Protein 3L5I (pdb70)

GO terms:
  GO:0005515 protein binding (F, IPI)
  GO:0035425 autocrine signaling (P, IDA)
  GO:0070102 interleukin-6-mediated signaling pathway (P, IDA)
  GO:0007259 cell surface receptor signaling pathway via JAK-STAT (P, IDA)
  GO:0005886 plasma membrane (C, IDA)
  GO:0030296 protein tyrosine kinase activator activity (F, IDA)
  GO:0005576 extracellular region (C, IDA)
  GO:0070104 negative regulation of interleukin-6-mediated signaling pathway (P, IDA)
  GO:0005125 cytokine activity (F, IDA)
  GO:0004924 oncostatin-M receptor activity (F, IDA)
  GO:0038154 interleukin-11-mediated signaling pathway (P, IDA)
  GO:0038165 oncostatin-M-mediated signaling pathway (P, IDA)
  GO:0005900 type I oncostatin-M receptor complex (C, IDA)
  GO:0140370 type II oncostatin-M receptor complex (C, IDA)
  GO:7770013 humanin receptor complex (C, IDA)
  GO:0015026 coreceptor activity (F, IDA)
  GO:0019221 cytokine-mediated signaling pathway (P, IDA)
  GO:0048861 leukemia inhibitory factor signaling pathway (P, IDA)
  GO:0070120 ciliary neurotrophic factor-mediated signaling pathway (P, IDA)
  GO:0005886 plasma membrane (C, IC)

Structure (mmCIF, N/CA/C/O backbone):
data_3L5I
#
_entry.id   3L5I
#
_cell.length_a   41.565
_cell.length_b   75.347
_cell.length_c   107.185
_cell.angle_alpha   90.000
_cell.angle_beta   90.000
_cell.angle_gamma   90.000
#
_symmetry.space_group_name_H-M   'P 21 21 21'
#
loop_
_entity.id
_entity.type
_entity.pdbx_description
1 polymer 'Interleukin-6 receptor subunit beta'
2 non-polymer 1,2-ETHANEDIOL
3 non-polymer 'CHLORIDE ION'
4 water water
#
loop_
_atom_site.group_PDB
_atom_site.id
_atom_site.type_symbol
_atom_site.label_atom_id
_atom_site.label_alt_id
_atom_site.label_comp_id
_atom_site.label_asym_id
_atom_site.label_entity_id
_atom_site.label_seq_id
_atom_site.pdbx_PDB_ins_code
_atom_site.Cartn_x
_atom_site.Cartn_y
_atom_site.Cartn_z
_atom_site.occupancy
_atom_site.B_iso_or_equiv
_atom_site.auth_seq_id
_atom_site.auth_comp_id
_atom_site.auth_asym_id
_atom_site.auth_atom_id
_atom_site.pdbx_PDB_model_num
ATOM 1 N N . GLU A 1 1 ? -4.353 75.589 72.793 1.00 67.63 301 GLU A N 1
ATOM 2 C CA . GLU A 1 1 ? -4.101 74.267 72.233 1.00 66.48 301 GLU A CA 1
ATOM 3 C C . GLU A 1 1 ? -2.960 73.562 72.962 1.00 64.20 301 GLU A C 1
ATOM 4 O O . GLU A 1 1 ? -2.519 74.016 74.018 1.00 63.17 301 GLU A O 1
ATOM 10 N N . ASP A 1 2 ? -2.487 72.451 72.401 1.00 55.04 302 ASP A N 1
ATOM 11 C CA . ASP A 1 2 ? -1.457 71.658 73.062 1.00 51.51 302 ASP A CA 1
ATOM 12 C C . ASP A 1 2 ? -0.297 71.279 72.139 1.00 46.28 302 ASP A C 1
ATOM 13 O O . ASP A 1 2 ? -0.418 71.314 70.916 1.00 38.94 302 ASP A O 1
ATOM 18 N N . ARG A 1 3 ? 0.829 70.918 72.741 1.00 44.14 303 ARG A N 1
ATOM 19 C CA . ARG A 1 3 ? 1.991 70.469 71.988 1.00 40.55 303 ARG A CA 1
ATOM 20 C C . ARG A 1 3 ? 1.793 69.004 71.601 1.00 33.91 303 ARG A C 1
ATOM 21 O O . ARG A 1 3 ? 0.846 68.367 72.064 1.00 36.45 303 ARG A O 1
ATOM 29 N N . PRO A 1 4 ? 2.677 68.459 70.748 1.00 31.57 304 PRO A N 1
ATOM 30 C CA . PRO A 1 4 ? 2.503 67.065 70.322 1.00 25.75 304 PRO A CA 1
ATOM 31 C C . PRO A 1 4 ? 2.458 66.118 71.526 1.00 33.62 304 PRO A C 1
ATOM 32 O O . PRO A 1 4 ? 3.161 66.337 72.516 1.00 34.09 304 PRO A O 1
ATOM 36 N N . SER A 1 5 ? 1.633 65.079 71.436 1.00 30.45 305 SER A N 1
ATOM 37 C CA . SER A 1 5 ? 1.272 64.282 72.606 1.00 33.44 305 SER A CA 1
ATOM 38 C C . SER A 1 5 ? 2.175 63.076 72.853 1.00 29.72 305 SER A C 1
ATOM 39 O O . SER A 1 5 ? 2.103 62.444 73.907 1.00 34.30 305 SER A O 1
ATOM 42 N N . LYS A 1 6 ? 3.015 62.746 71.885 1.00 27.22 306 LYS A N 1
ATOM 43 C CA . LYS A 1 6 ? 3.950 61.639 72.062 1.00 28.17 306 LYS A CA 1
ATOM 44 C C . LYS A 1 6 ? 5.171 61.842 71.192 1.00 24.60 306 LYS A C 1
ATOM 45 O O . LYS A 1 6 ? 5.151 62.647 70.262 1.00 24.22 306 LYS A O 1
ATOM 48 N N . ALA A 1 7 ? 6.236 61.113 71.501 1.00 22.64 307 ALA A N 1
ATOM 49 C CA . ALA A 1 7 ? 7.439 61.168 70.699 1.00 26.53 307 ALA A CA 1
ATOM 50 C C . ALA A 1 7 ? 7.185 60.408 69.401 1.00 23.71 307 ALA A C 1
ATOM 51 O O . ALA A 1 7 ? 6.417 59.442 69.382 1.00 21.82 307 ALA A O 1
ATOM 53 N N . PRO A 1 8 ? 7.824 60.841 68.308 1.00 25.71 308 PRO A N 1
ATOM 54 C CA . PRO A 1 8 ? 7.676 60.103 67.052 1.00 20.63 308 PRO A CA 1
ATOM 55 C C . PRO A 1 8 ? 8.306 58.716 67.163 1.00 19.14 308 PRO A C 1
ATOM 56 O O . PRO A 1 8 ? 9.178 58.504 68.008 1.00 15.49 308 PRO A O 1
ATOM 60 N N . SER A 1 9 ? 7.882 57.785 66.319 1.00 17.72 309 SER A N 1
ATOM 61 C CA . SER A 1 9 ? 8.615 56.534 66.171 1.00 17.75 309 SER A CA 1
ATOM 62 C C . SER A 1 9 ? 9.987 56.864 65.603 1.00 19.14 309 SER A C 1
ATOM 63 O O . SER A 1 9 ? 10.108 57.740 64.750 1.00 15.61 309 SER A O 1
ATOM 66 N N . PHE A 1 10 ? 11.013 56.146 66.047 1.00 13.98 310 PHE A N 1
ATOM 67 C CA . PHE A 1 10 ? 12.388 56.582 65.832 1.00 15.67 310 PHE A CA 1
ATOM 68 C C . PHE A 1 10 ? 13.289 55.364 65.685 1.00 13.37 310 PHE A C 1
ATOM 69 O O . PHE A 1 10 ? 13.289 54.475 66.537 1.00 16.94 310 PHE A O 1
ATOM 77 N N . TRP A 1 11 ? 14.039 55.306 64.591 1.00 17.39 311 TRP A N 1
ATOM 78 C CA . TRP A 1 11 ? 14.972 54.201 64.374 1.00 17.36 311 TRP A CA 1
ATOM 79 C C . TRP A 1 11 ? 16.143 54.652 63.500 1.00 19.62 311 TRP A C 1
ATOM 80 O O . TRP A 1 11 ? 16.261 55.832 63.164 1.00 17.35 311 TRP A O 1
ATOM 91 N N . TYR A 1 12 ? 17.031 53.730 63.157 1.00 17.57 312 TYR A N 1
ATOM 92 C CA . TYR A 1 12 ? 18.199 54.099 62.370 1.00 18.38 312 TYR A CA 1
ATOM 93 C C . TYR A 1 12 ? 18.742 52.905 61.594 1.00 23.99 312 TYR A C 1
ATOM 94 O O . TYR A 1 12 ? 18.372 51.762 61.852 1.00 20.54 312 TYR A O 1
ATOM 103 N N . LYS A 1 13 ? 19.610 53.190 60.630 1.00 18.34 313 LYS A N 1
ATOM 104 C CA . LYS A 1 13 ? 20.337 52.160 59.907 1.00 16.00 313 LYS A CA 1
ATOM 105 C C . LYS A 1 13 ? 21.780 52.631 59.907 1.00 25.78 313 LYS A C 1
ATOM 106 O O . LYS A 1 13 ? 22.040 53.825 59.855 1.00 22.33 313 LYS A O 1
ATOM 108 N N . ILE A 1 14 ? 22.728 51.712 59.978 1.00 21.32 314 ILE A N 1
ATOM 109 C CA . ILE A 1 14 ? 24.109 52.133 60.116 1.00 25.33 314 ILE A CA 1
ATOM 110 C C . ILE A 1 14 ? 24.998 51.404 59.122 1.00 31.21 314 ILE A C 1
ATOM 111 O O . ILE A 1 14 ? 24.814 50.213 58.877 1.00 28.46 314 ILE A O 1
ATOM 116 N N . ASP A 1 15 ? 25.940 52.135 58.532 1.00 32.02 315 ASP A N 1
ATOM 117 C CA . ASP A 1 15 ? 26.844 51.581 57.526 1.00 41.40 315 ASP A CA 1
ATOM 118 C C . ASP A 1 15 ? 28.242 52.177 57.648 1.00 42.13 315 ASP A C 1
ATOM 119 O O . ASP A 1 15 ? 28.415 53.232 58.242 1.00 34.81 315 ASP A O 1
ATOM 124 N N . PRO A 1 16 ? 29.252 51.494 57.085 1.00 52.11 316 PRO A N 1
ATOM 125 C CA . PRO A 1 16 ? 30.616 52.035 57.100 1.00 47.90 316 PRO A CA 1
ATOM 126 C C . PRO A 1 16 ? 30.708 53.330 56.296 1.00 39.70 316 PRO A C 1
ATOM 127 O O . PRO A 1 16 ? 30.084 53.440 55.243 1.00 40.85 316 PRO A O 1
ATOM 131 N N . SER A 1 17 ? 31.464 54.300 56.800 1.00 35.27 317 SER A N 1
ATOM 132 C CA . SER A 1 17 ? 31.663 55.571 56.109 1.00 31.49 317 SER A CA 1
ATOM 133 C C . SER A 1 17 ? 32.793 55.452 55.089 1.00 28.34 317 SER A C 1
ATOM 134 O O . SER A 1 17 ? 33.603 54.527 55.165 1.00 29.55 317 SER A O 1
ATOM 137 N N . HIS A 1 18 ? 32.862 56.383 54.138 1.00 28.50 318 HIS A N 1
ATOM 138 C CA . 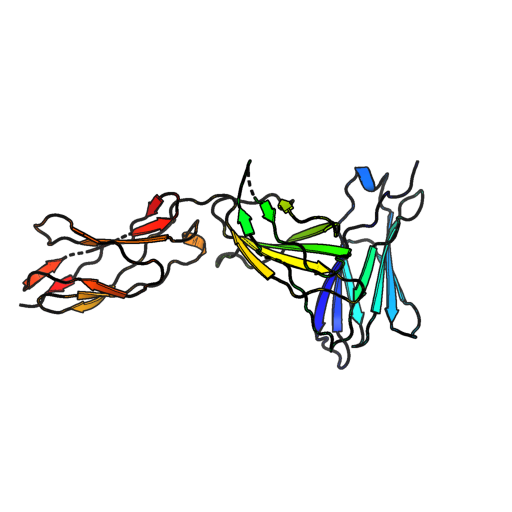HIS A 1 18 ? 34.033 56.448 53.260 1.00 34.00 318 HIS A CA 1
ATOM 139 C C . HIS A 1 18 ? 35.195 57.089 54.002 1.00 38.58 318 HIS A C 1
ATOM 140 O O . HIS A 1 18 ? 36.325 57.102 53.518 1.00 35.50 318 HIS A O 1
ATOM 147 N N . THR A 1 19 ? 34.905 57.616 55.188 1.00 34.69 319 THR A N 1
ATOM 148 C CA . THR A 1 19 ? 35.926 58.253 56.016 1.00 36.93 319 THR A CA 1
ATOM 149 C C . THR A 1 19 ? 36.338 57.320 57.152 1.00 28.11 319 THR A C 1
ATOM 150 O O . THR A 1 19 ? 35.508 56.899 57.954 1.00 29.41 319 THR A O 1
ATOM 154 N N . GLN A 1 20 ? 37.622 56.987 57.197 1.00 32.98 320 GLN A N 1
ATOM 155 C CA . GLN A 1 20 ? 38.149 56.054 58.187 1.00 36.68 320 GLN A CA 1
ATOM 156 C C . GLN A 1 20 ? 37.795 56.481 59.610 1.00 34.55 320 GLN A C 1
ATOM 157 O O . GLN A 1 20 ? 38.008 57.635 59.992 1.00 36.54 320 GLN A O 1
ATOM 163 N N . GLY A 1 21 ? 37.253 55.548 60.390 1.00 33.70 321 GLY A N 1
ATOM 164 C CA . GLY A 1 21 ? 36.913 55.809 61.778 1.00 36.57 321 GLY A CA 1
ATOM 165 C C . GLY A 1 21 ? 35.467 56.225 61.996 1.00 39.53 321 GLY A C 1
ATOM 166 O O . GLY A 1 21 ? 35.019 56.389 63.134 1.00 33.43 321 GLY A O 1
ATOM 167 N N . TYR A 1 22 ? 34.727 56.388 60.904 1.00 29.68 322 TYR A N 1
ATOM 168 C CA . TYR A 1 22 ? 33.349 56.844 60.998 1.00 30.65 322 TYR A CA 1
ATOM 169 C C . TYR A 1 22 ? 32.347 55.832 60.481 1.00 26.90 322 TYR A C 1
ATOM 170 O O . TYR A 1 22 ? 32.690 54.912 59.728 1.00 29.59 322 TYR A O 1
ATOM 179 N N . ARG A 1 23 ? 31.107 56.020 60.916 1.00 21.22 323 ARG A N 1
ATOM 180 C CA . ARG A 1 23 ? 29.980 55.220 60.488 1.00 28.15 323 ARG A CA 1
ATOM 181 C C . ARG A 1 23 ? 28.937 56.181 59.950 1.00 19.83 323 ARG A C 1
ATOM 182 O O . ARG A 1 23 ? 28.669 57.212 60.561 1.00 23.12 323 ARG A O 1
ATOM 190 N N . THR A 1 24 ? 28.350 55.850 58.807 1.00 25.14 324 THR A N 1
ATOM 191 C CA . THR A 1 24 ? 27.267 56.661 58.269 1.00 25.17 324 THR A CA 1
ATOM 192 C C . THR A 1 24 ? 25.954 56.165 58.851 1.00 25.31 324 THR A C 1
ATOM 193 O O . THR A 1 24 ? 25.555 55.023 58.628 1.00 24.98 324 THR A O 1
ATOM 197 N N . VAL A 1 25 ? 25.299 57.023 59.621 1.00 21.65 325 VAL A N 1
ATOM 198 C CA . VAL A 1 25 ? 24.054 56.660 60.281 1.00 21.88 325 VAL A CA 1
ATOM 199 C C . VAL A 1 25 ? 22.883 57.424 59.689 1.00 20.47 325 VAL A C 1
ATOM 200 O O . VAL A 1 25 ? 22.891 58.659 59.644 1.00 20.87 325 VAL A O 1
ATOM 204 N N . GLN A 1 26 ? 21.902 56.671 59.204 1.00 20.85 326 GLN A N 1
ATOM 205 C CA . GLN A 1 26 ? 20.668 57.222 58.676 1.00 16.68 326 GLN A CA 1
ATOM 206 C C . GLN A 1 26 ? 19.641 57.159 59.785 1.00 21.07 326 GLN A C 1
ATOM 207 O O . GLN A 1 26 ? 19.122 56.085 60.086 1.00 20.59 326 GLN A O 1
ATOM 213 N N . LEU A 1 27 ? 19.355 58.298 60.397 1.00 14.87 327 LEU A N 1
ATOM 214 C CA . LEU A 1 27 ? 18.304 58.379 61.397 1.00 12.97 327 LEU A CA 1
ATOM 215 C C . LEU A 1 27 ? 16.973 58.567 60.684 1.00 20.49 327 LEU A C 1
ATOM 216 O O . LEU A 1 27 ? 16.868 59.389 59.773 1.00 17.21 327 LEU A O 1
ATOM 221 N N . VAL A 1 28 ? 15.952 57.823 61.104 1.00 16.00 328 VAL A N 1
ATOM 222 C CA . VAL A 1 28 ? 14.643 57.921 60.481 1.00 12.09 328 VAL A CA 1
ATOM 223 C C . VAL A 1 28 ? 13.532 57.973 61.515 1.00 14.29 328 VAL A C 1
ATOM 224 O O . VAL A 1 28 ? 13.642 57.398 62.596 1.00 15.69 328 VAL A O 1
ATOM 228 N N . TRP A 1 29 ? 12.455 58.668 61.169 1.00 17.02 329 TRP A N 1
ATOM 229 C CA . TRP A 1 29 ? 11.291 58.716 62.034 1.00 16.11 329 TRP A CA 1
ATOM 230 C C . TRP A 1 29 ? 10.023 58.854 61.212 1.00 18.49 329 TRP A C 1
ATOM 231 O O . TRP A 1 29 ? 10.075 59.073 60.004 1.00 20.63 329 TRP A O 1
ATOM 242 N N . LYS A 1 30 ? 8.882 58.688 61.861 1.00 18.12 330 LYS A N 1
ATOM 243 C CA . LYS A 1 30 ? 7.619 58.777 61.156 1.00 23.57 330 LYS A CA 1
ATOM 244 C C . LYS A 1 30 ? 6.885 60.026 61.577 1.00 27.73 330 LYS A C 1
ATOM 245 O O . LYS A 1 30 ? 6.898 60.396 62.748 1.00 30.87 330 LYS A O 1
ATOM 251 N N . THR A 1 31 ? 6.267 60.692 60.607 1.00 27.30 331 THR A N 1
ATOM 252 C CA . THR A 1 31 ? 5.397 61.820 60.902 1.00 26.97 331 THR A CA 1
ATOM 253 C C . THR A 1 31 ? 4.307 61.350 61.859 1.00 30.60 331 THR A C 1
ATOM 254 O O . THR A 1 31 ? 3.615 60.364 61.585 1.00 29.10 331 THR A O 1
ATOM 258 N N . LEU A 1 32 ? 4.157 62.039 62.985 1.00 23.52 332 LEU A N 1
ATOM 259 C CA . LEU A 1 32 ? 3.101 61.697 63.926 1.00 30.78 332 LEU A CA 1
ATOM 260 C C . LEU A 1 32 ? 1.753 61.708 63.217 1.00 32.92 332 LEU A C 1
ATOM 261 O O . LEU A 1 32 ? 1.539 62.493 62.290 1.00 36.51 332 LEU A O 1
ATOM 266 N N . PRO A 1 33 ? 0.836 60.832 63.646 1.00 38.78 333 PRO A N 1
ATOM 267 C CA . PRO A 1 33 ? -0.527 60.926 63.123 1.00 41.98 333 PRO A CA 1
ATOM 268 C C . PRO A 1 33 ? -1.108 62.272 63.531 1.00 37.73 333 PRO A C 1
ATOM 269 O O . PRO A 1 33 ? -0.722 62.806 64.573 1.00 33.15 333 PRO A O 1
ATOM 273 N N . PRO A 1 34 ? -2.019 62.822 62.717 1.00 45.42 334 PRO A N 1
ATOM 274 C CA . PRO A 1 34 ? -2.578 64.151 62.975 1.00 46.20 334 PRO A CA 1
ATOM 275 C C . PRO A 1 34 ? -3.118 64.307 64.397 1.00 42.61 334 PRO A C 1
ATOM 276 O O . PRO A 1 34 ? -2.946 65.367 64.997 1.00 38.70 334 PRO A O 1
ATOM 280 N N . PHE A 1 35 ? -3.748 63.266 64.932 1.00 37.26 335 PHE A N 1
ATOM 281 C CA . PHE A 1 35 ? -4.345 63.357 66.261 1.00 38.33 335 PHE A CA 1
ATOM 282 C C . PHE A 1 35 ? -3.311 63.469 67.382 1.00 39.12 335 PHE A C 1
ATOM 283 O O . PHE A 1 35 ? -3.633 63.898 68.491 1.00 49.66 335 PHE A O 1
ATOM 291 N N . GLU A 1 36 ? -2.074 63.078 67.095 1.00 35.40 336 GLU A N 1
ATOM 292 C CA . GLU A 1 36 ? -0.993 63.209 68.066 1.00 30.28 336 GLU A CA 1
ATOM 293 C C . GLU A 1 36 ? -0.184 64.497 67.860 1.00 35.24 336 GLU A C 1
ATOM 294 O O . GLU A 1 36 ? 0.388 65.033 68.807 1.00 34.91 336 GLU A O 1
ATOM 300 N N . ALA A 1 37 ? -0.159 64.999 66.628 1.00 38.31 337 ALA A N 1
ATOM 301 C CA . ALA A 1 37 ? 0.581 66.223 66.306 1.00 40.12 337 ALA A CA 1
ATOM 302 C C . ALA A 1 37 ? -0.010 67.468 66.972 1.00 41.38 337 ALA A C 1
ATOM 303 O O . ALA A 1 37 ? 0.725 68.373 67.376 1.00 36.26 337 ALA A O 1
ATOM 305 N N . ASN A 1 38 ? -1.337 67.512 67.070 1.00 40.19 338 ASN A N 1
ATOM 306 C CA . ASN A 1 38 ? -2.037 68.623 67.717 1.00 42.67 338 ASN A CA 1
ATOM 307 C C . ASN A 1 38 ? -1.802 69.974 67.048 1.00 43.10 338 ASN A C 1
ATOM 308 O O . ASN A 1 38 ? -1.759 71.008 67.713 1.00 44.09 338 ASN A O 1
ATOM 313 N N . GLY A 1 39 ? -1.660 69.958 65.728 1.00 45.73 339 GLY A N 1
ATOM 314 C CA . GLY A 1 39 ? -1.428 71.175 64.973 1.00 47.50 339 GLY A CA 1
ATOM 315 C C . GLY A 1 39 ? -0.336 70.964 63.946 1.00 45.15 339 GLY A C 1
ATOM 316 O O . GLY A 1 39 ? 0.199 69.866 63.822 1.00 43.60 339 GLY A O 1
ATOM 317 N N . LYS A 1 40 ? -0.003 72.015 63.205 1.00 41.13 340 LYS A N 1
ATOM 318 C CA . LYS A 1 40 ? 1.038 71.919 62.192 1.00 41.14 340 LYS A CA 1
ATOM 319 C C . LYS A 1 40 ? 2.394 71.645 62.832 1.00 37.53 340 LYS A C 1
ATOM 320 O O . LYS A 1 40 ? 2.832 72.370 63.728 1.00 34.46 340 LYS A O 1
ATOM 322 N N . ILE A 1 41 ? 3.046 70.583 62.375 1.00 32.39 341 ILE A N 1
ATOM 323 C CA . ILE A 1 41 ? 4.411 70.300 62.782 1.00 34.42 341 ILE A CA 1
ATOM 324 C C . ILE A 1 41 ? 5.338 71.306 62.114 1.00 35.41 341 ILE A C 1
ATOM 325 O O . ILE A 1 41 ? 5.372 71.411 60.891 1.00 41.63 341 ILE A O 1
ATOM 330 N N . LEU A 1 42 ? 6.076 72.056 62.922 1.00 25.88 342 LEU A N 1
ATOM 331 C CA . LEU A 1 42 ? 6.993 73.067 62.408 1.00 26.61 342 LEU A CA 1
ATOM 332 C C . LEU A 1 42 ? 8.341 72.461 62.022 1.00 35.90 342 LEU A C 1
ATOM 333 O O . LEU A 1 42 ? 8.865 72.720 60.937 1.00 25.16 342 LEU A O 1
ATOM 338 N N . ASP A 1 43 ? 8.905 71.659 62.920 1.00 23.56 343 ASP A N 1
ATOM 339 C CA . ASP A 1 43 ? 10.162 70.987 62.646 1.00 19.11 343 ASP A CA 1
ATOM 340 C C . ASP A 1 43 ? 10.488 69.971 63.728 1.00 21.23 343 ASP A C 1
ATOM 341 O O . ASP A 1 43 ? 9.735 69.805 64.687 1.00 17.79 343 ASP A O 1
ATOM 346 N N . TYR A 1 44 ? 11.619 69.300 63.553 1.00 12.13 344 TYR A N 1
ATOM 347 C CA . TYR A 1 44 ? 12.109 68.313 64.510 1.00 14.46 344 TYR A CA 1
ATOM 348 C C . TYR A 1 44 ? 13.474 68.720 65.024 1.00 17.77 344 TYR A C 1
ATOM 349 O O . TYR A 1 44 ? 14.197 69.463 64.360 1.00 17.90 344 TYR A O 1
ATOM 358 N N . GLU A 1 45 ? 13.848 68.199 66.187 1.00 12.02 345 GLU A N 1
ATOM 359 C CA . GLU A 1 45 ? 15.215 68.373 66.663 1.00 16.76 345 GLU A CA 1
ATOM 360 C C . GLU A 1 45 ? 15.840 67.059 67.090 1.00 21.29 345 GLU A C 1
ATOM 361 O O . GLU A 1 45 ? 15.261 66.306 67.877 1.00 15.88 345 GLU A O 1
ATOM 367 N N . VAL A 1 46 ? 17.025 66.788 66.554 1.00 15.52 346 VAL A N 1
ATOM 368 C CA . VAL A 1 46 ? 17.799 65.617 66.942 1.00 14.00 346 VAL A CA 1
ATOM 369 C C . VAL A 1 46 ? 18.969 66.068 67.797 1.00 15.56 346 VAL A C 1
ATOM 370 O O . VAL A 1 46 ? 19.621 67.067 67.482 1.00 16.02 346 VAL A O 1
ATOM 374 N N . THR A 1 47 ? 19.242 65.356 68.890 1.00 15.07 347 THR A N 1
ATOM 375 C CA . THR A 1 47 ? 20.511 65.562 69.567 1.00 14.50 347 THR A CA 1
ATOM 376 C C . THR A 1 47 ? 21.298 64.268 69.582 1.00 18.40 347 THR A C 1
ATOM 377 O O . THR A 1 47 ? 20.732 63.173 69.565 1.00 18.38 347 THR A O 1
ATOM 381 N N . LEU A 1 48 ? 22.612 64.410 69.594 1.00 17.69 348 LEU A N 1
ATOM 382 C CA . LEU A 1 48 ? 23.511 63.275 69.583 1.00 17.48 348 LEU A CA 1
ATOM 383 C C . LEU A 1 48 ? 24.622 63.577 70.564 1.00 22.00 348 LEU A C 1
ATOM 384 O O . LEU A 1 48 ? 25.276 64.608 70.462 1.00 23.97 348 LEU A O 1
ATOM 389 N N . THR A 1 49 ? 24.823 62.686 71.527 1.00 24.07 349 THR A N 1
ATOM 390 C CA . THR A 1 49 ? 25.876 62.881 72.513 1.00 25.95 349 THR A CA 1
ATOM 391 C C . THR A 1 49 ? 26.742 61.635 72.599 1.00 25.77 349 THR A C 1
ATOM 392 O O . THR A 1 49 ? 26.251 60.543 72.880 1.00 21.37 349 THR A O 1
ATOM 396 N N . ARG A 1 50 ? 28.025 61.800 72.315 1.00 30.19 350 ARG A N 1
ATOM 397 C CA . ARG A 1 50 ? 28.972 60.705 72.445 1.00 33.46 350 ARG A CA 1
ATOM 398 C C . ARG A 1 50 ? 29.392 60.631 73.896 1.00 38.74 350 ARG A C 1
ATOM 399 O O . ARG A 1 50 ? 29.520 61.661 74.560 1.00 34.30 350 ARG A O 1
ATOM 407 N N . TRP A 1 51 ? 29.599 59.414 74.388 1.00 52.01 351 TRP A N 1
ATOM 408 C CA . TRP A 1 51 ? 30.004 59.208 75.772 1.00 61.50 351 TRP A CA 1
ATOM 409 C C . TRP A 1 51 ? 31.130 60.164 76.147 1.00 62.03 351 TRP A C 1
ATOM 410 O O . TRP A 1 51 ? 32.208 60.130 75.552 1.00 61.31 351 TRP A O 1
ATOM 412 N N . LYS A 1 52 ? 30.861 61.031 77.121 1.00 68.86 352 LYS A N 1
ATOM 413 C CA . LYS A 1 52 ? 31.854 61.979 77.627 1.00 72.67 352 LYS A CA 1
ATOM 414 C C . LYS A 1 52 ? 32.305 63.003 76.583 1.00 72.51 352 LYS A C 1
ATOM 415 O O . LYS A 1 52 ? 33.433 63.495 76.635 1.00 71.41 352 LYS A O 1
ATOM 417 N N . SER A 1 53 ? 31.421 63.327 75.644 1.00 69.57 353 SER A N 1
ATOM 418 C CA . SER A 1 53 ? 31.724 64.319 74.616 1.00 63.90 353 SER A CA 1
ATOM 419 C C . SER A 1 53 ? 30.642 65.396 74.534 1.00 54.73 353 SER A C 1
ATOM 420 O O . SER A 1 53 ? 29.643 65.344 75.252 1.00 51.21 353 SER A O 1
ATOM 422 N N . HIS A 1 54 ? 30.855 66.372 73.656 1.00 51.79 354 HIS A N 1
ATOM 423 C CA . HIS A 1 54 ? 29.949 67.508 73.523 1.00 51.45 354 HIS A CA 1
ATOM 424 C C . HIS A 1 54 ? 28.715 67.154 72.703 1.00 41.85 354 HIS A C 1
ATOM 425 O O . HIS A 1 54 ? 28.817 66.508 71.662 1.00 44.14 354 HIS A O 1
ATOM 427 N N . LEU A 1 55 ? 27.551 67.590 73.169 1.00 31.96 355 LEU A N 1
ATOM 428 C CA . LEU A 1 55 ? 26.302 67.316 72.465 1.00 28.43 355 LEU A CA 1
ATOM 429 C C . LEU A 1 55 ? 26.266 68.031 71.121 1.00 25.63 355 LEU A C 1
ATOM 430 O O . LEU A 1 55 ? 26.702 69.177 71.018 1.00 25.74 355 LEU A O 1
ATOM 435 N N . GLN A 1 56 ? 25.747 67.346 70.103 1.00 20.10 356 GLN A N 1
ATOM 436 C CA . GLN A 1 56 ? 25.454 67.950 68.802 1.00 25.25 356 GLN A CA 1
ATOM 437 C C . GLN A 1 56 ? 23.947 68.065 68.642 1.00 23.21 356 GLN A C 1
ATOM 438 O O . GLN A 1 56 ? 23.216 67.144 68.999 1.00 19.93 356 GLN A O 1
ATOM 444 N N . ASN A 1 57 ? 23.473 69.179 68.092 1.00 18.03 357 ASN A N 1
ATOM 445 C CA . ASN A 1 57 ? 22.047 69.320 67.837 1.00 18.50 357 ASN A CA 1
ATOM 446 C C . ASN A 1 57 ? 21.771 69.672 66.381 1.00 21.15 357 ASN A C 1
ATOM 447 O O . ASN A 1 57 ? 22.543 70.400 65.758 1.00 21.23 357 ASN A O 1
ATOM 452 N N . TYR A 1 58 ? 20.670 69.150 65.851 1.00 14.87 358 TYR A N 1
ATOM 453 C CA . TYR A 1 58 ? 20.254 69.421 64.481 1.00 14.69 358 TYR A CA 1
ATOM 454 C C . TYR A 1 58 ? 18.766 69.690 64.399 1.00 22.56 358 TYR A C 1
ATOM 455 O O . TYR A 1 58 ? 17.950 68.869 64.828 1.00 19.90 358 TYR A O 1
ATOM 464 N N . THR A 1 59 ? 18.409 70.833 63.827 1.00 18.02 359 THR A N 1
ATOM 465 C CA . THR A 1 59 ? 17.019 71.114 63.501 1.00 16.78 359 THR A CA 1
ATOM 466 C C . THR A 1 59 ? 16.734 70.541 62.115 1.00 21.08 359 THR A C 1
ATOM 467 O O . THR A 1 59 ? 17.499 70.765 61.176 1.00 19.09 359 THR A O 1
ATOM 471 N N . VAL A 1 60 ? 15.639 69.798 61.989 1.00 14.91 360 VAL A N 1
ATOM 472 C CA . VAL A 1 60 ? 15.362 69.071 60.752 1.00 16.98 360 VAL A CA 1
ATOM 473 C C . VAL A 1 60 ? 13.932 69.281 60.288 1.00 18.20 360 VAL A C 1
ATOM 474 O O . VAL A 1 60 ? 12.993 69.190 61.081 1.00 20.50 360 VAL A O 1
ATOM 478 N N . ASN A 1 61 ? 13.780 69.548 58.996 1.00 14.69 361 ASN A N 1
ATOM 479 C CA . ASN A 1 61 ? 12.474 69.722 58.381 1.00 15.48 361 ASN A CA 1
ATOM 480 C C . ASN A 1 61 ? 12.268 68.608 57.363 1.00 20.03 361 ASN A C 1
ATOM 481 O O . ASN A 1 61 ? 12.268 68.840 56.158 1.00 22.80 361 ASN A O 1
ATOM 486 N N . ALA A 1 62 ? 12.113 67.392 57.877 1.00 20.70 362 ALA A N 1
ATOM 487 C CA . ALA A 1 62 ? 12.054 66.174 57.076 1.00 17.67 362 ALA A CA 1
ATOM 488 C C . ALA A 1 62 ? 11.917 65.023 58.069 1.00 17.07 362 ALA A C 1
ATOM 489 O O . ALA A 1 62 ? 11.881 65.249 59.274 1.00 17.65 362 ALA A O 1
ATOM 491 N N . THR A 1 63 ? 11.846 63.791 57.584 1.00 18.82 363 THR A N 1
ATOM 492 C CA . THR A 1 63 ? 11.681 62.665 58.501 1.00 17.71 363 THR A CA 1
ATOM 493 C C . THR A 1 63 ? 12.888 61.734 58.485 1.00 24.71 363 THR A C 1
ATOM 494 O O . THR A 1 63 ? 12.780 60.560 58.822 1.00 20.96 363 THR A O 1
ATOM 498 N N . LYS A 1 64 ? 14.037 62.275 58.099 1.00 19.76 364 LYS A N 1
ATOM 499 C CA . LYS A 1 64 ? 15.280 61.513 58.051 1.00 14.58 364 LYS A CA 1
ATOM 500 C C . LYS A 1 64 ? 16.447 62.474 58.180 1.00 19.54 364 LYS A C 1
ATOM 501 O O . LYS A 1 64 ? 16.352 63.624 57.752 1.00 20.45 364 LYS A O 1
ATOM 507 N N . LEU A 1 65 ? 17.534 62.012 58.791 1.00 19.19 365 LEU A N 1
ATOM 508 C CA . LEU A 1 65 ? 18.763 62.799 58.899 1.00 16.20 365 LEU A CA 1
ATOM 509 C C . LEU A 1 65 ? 19.953 61.856 58.827 1.00 19.24 365 LEU A C 1
ATOM 510 O O . LEU A 1 65 ? 20.000 60.857 59.542 1.00 20.42 365 LEU A O 1
ATOM 515 N N . THR A 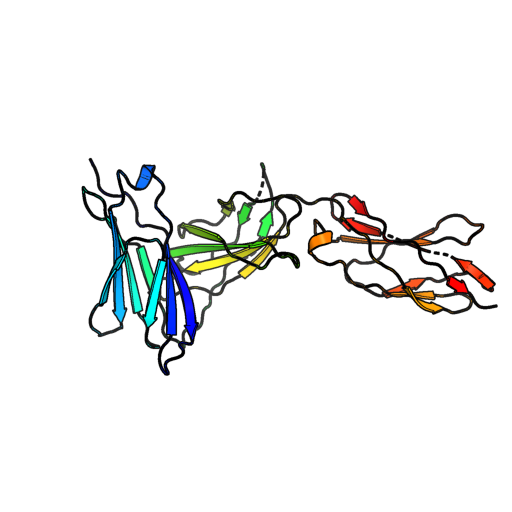1 66 ? 20.908 62.169 57.960 1.00 15.56 366 THR A N 1
ATOM 516 C CA . THR A 1 66 ? 22.123 61.378 57.860 1.00 18.47 366 THR A CA 1
ATOM 517 C C . THR A 1 66 ? 23.264 62.043 58.614 1.00 24.29 366 THR A C 1
ATOM 518 O O . THR A 1 66 ? 23.576 63.208 58.380 1.00 22.26 366 THR A O 1
ATOM 522 N N . VAL A 1 67 ? 23.875 61.306 59.537 1.00 18.66 367 VAL A N 1
ATOM 523 C CA . VAL A 1 67 ? 24.980 61.836 60.329 1.00 18.71 367 VAL A CA 1
ATOM 524 C C . VAL A 1 67 ? 26.179 60.887 60.319 1.00 27.96 367 VAL A C 1
ATOM 525 O O . VAL A 1 67 ? 26.027 59.683 60.125 1.00 26.59 367 VAL A O 1
ATOM 529 N N . ASN A 1 68 ? 27.368 61.443 60.525 1.00 21.66 368 ASN A N 1
ATOM 530 C CA . ASN A 1 68 ? 28.579 60.644 60.629 1.00 31.90 368 ASN A CA 1
ATOM 531 C C . ASN A 1 68 ? 28.979 60.505 62.093 1.00 25.76 368 ASN A C 1
ATOM 532 O O . ASN A 1 68 ? 29.307 61.492 62.747 1.00 28.29 368 ASN A O 1
ATOM 537 N N . LEU A 1 69 ? 28.946 59.281 62.606 1.00 28.16 369 LEU A N 1
ATOM 538 C CA . LEU A 1 69 ? 29.293 59.030 63.999 1.00 26.86 369 LEU A CA 1
ATOM 539 C C . LEU A 1 69 ? 30.624 58.294 64.078 1.00 27.08 369 LEU A C 1
ATOM 540 O O . LEU A 1 69 ? 31.004 57.582 63.146 1.00 25.40 369 LEU A O 1
ATOM 545 N N . THR A 1 70 ? 31.336 58.468 65.186 1.00 24.21 370 THR A N 1
ATOM 546 C CA . THR A 1 70 ? 32.527 57.677 65.421 1.00 23.62 370 THR A CA 1
ATOM 547 C C . THR A 1 70 ? 32.092 56.262 65.771 1.00 27.02 370 THR A C 1
ATOM 548 O O . THR A 1 70 ? 30.917 55.916 65.668 1.00 25.29 370 THR A O 1
ATOM 552 N N . ASN A 1 71 ? 33.046 55.453 66.205 1.00 28.75 371 ASN A N 1
ATOM 553 C CA . ASN A 1 71 ? 32.767 54.078 66.592 1.00 28.18 371 ASN A CA 1
ATOM 554 C C . ASN A 1 71 ? 32.348 53.942 68.059 1.00 28.50 371 ASN A C 1
ATOM 555 O O . ASN A 1 71 ? 32.177 52.831 68.565 1.00 33.26 371 ASN A O 1
ATOM 560 N N . ASP A 1 72 ? 32.179 55.077 68.733 1.00 31.17 372 ASP A N 1
ATOM 561 C CA . ASP A 1 72 ? 31.751 55.089 70.130 1.00 27.20 372 ASP A CA 1
ATOM 562 C C . ASP A 1 72 ? 30.238 54.986 70.279 1.00 26.38 372 ASP A C 1
ATOM 563 O O . ASP A 1 72 ? 29.491 55.077 69.307 1.00 25.11 372 ASP A O 1
ATOM 568 N N . ARG A 1 73 ? 29.798 54.805 71.519 1.00 21.71 373 ARG A N 1
ATOM 569 C CA . ARG A 1 73 ? 28.384 54.739 71.853 1.00 28.00 373 ARG A CA 1
ATOM 570 C C . ARG A 1 73 ? 27.787 56.150 71.908 1.00 22.75 373 ARG A C 1
ATOM 571 O O . ARG A 1 73 ? 28.413 57.063 72.442 1.00 23.59 373 ARG A O 1
ATOM 579 N N . TYR A 1 74 ? 26.582 56.322 71.364 1.00 17.98 374 TYR A N 1
ATOM 580 C CA . TYR A 1 74 ? 25.893 57.613 71.402 1.00 21.69 374 TYR A CA 1
ATOM 581 C C . TYR A 1 74 ? 24.519 57.530 72.037 1.00 22.92 374 TYR A C 1
ATOM 582 O O . TYR A 1 74 ? 23.833 56.516 71.942 1.00 22.69 374 TYR A O 1
ATOM 591 N N . LEU A 1 75 ? 24.108 58.629 72.658 1.00 22.25 375 LEU A N 1
ATOM 592 C CA . LEU A 1 75 ? 22.722 58.815 73.037 1.00 17.90 375 LEU A CA 1
ATOM 593 C C . LEU A 1 75 ? 22.073 59.694 71.968 1.00 19.88 375 LEU A C 1
ATOM 594 O O . LEU A 1 75 ? 22.568 60.776 71.681 1.00 20.63 375 LEU A O 1
ATOM 599 N N . ALA A 1 76 ? 20.978 59.223 71.379 1.00 16.68 376 ALA A N 1
ATOM 600 C CA . ALA A 1 76 ? 20.255 59.993 70.365 1.00 18.44 376 ALA A CA 1
ATOM 601 C C . ALA A 1 76 ? 18.854 60.328 70.859 1.00 18.28 376 ALA A C 1
ATOM 602 O O . ALA A 1 76 ? 18.169 59.476 71.428 1.00 22.14 376 ALA A O 1
ATOM 604 N N . THR A 1 77 ? 18.428 61.571 70.642 1.00 17.43 377 THR A N 1
ATOM 605 C CA . THR A 1 77 ? 17.081 61.971 71.009 1.00 13.38 377 THR A CA 1
ATOM 606 C C . THR A 1 77 ? 16.392 62.632 69.826 1.00 18.26 377 THR A C 1
ATOM 607 O O . THR A 1 77 ? 17.048 63.217 68.964 1.00 15.70 377 THR A O 1
ATOM 611 N N . LEU A 1 78 ? 15.069 62.534 69.784 1.00 14.20 378 LEU A N 1
ATOM 612 C CA . LEU A 1 78 ? 14.290 63.204 68.746 1.00 14.52 378 LEU A CA 1
ATOM 613 C C . LEU A 1 78 ? 13.051 63.815 69.384 1.00 15.96 378 LEU A C 1
ATOM 614 O O . LEU A 1 78 ? 12.327 63.130 70.110 1.00 17.20 378 LEU A O 1
ATOM 619 N N . THR A 1 79 ? 12.822 65.106 69.143 1.00 11.32 379 THR A N 1
ATOM 620 C CA . THR A 1 79 ? 11.572 65.731 69.540 1.00 11.90 379 THR A CA 1
ATOM 621 C C . THR A 1 79 ? 10.900 66.358 68.332 1.00 19.32 379 THR A C 1
ATOM 622 O O . THR A 1 79 ? 11.560 66.729 67.354 1.00 16.16 379 THR A O 1
ATOM 626 N N . VAL A 1 80 ? 9.582 66.465 68.391 1.00 13.82 380 VAL A N 1
ATOM 627 C CA . VAL A 1 80 ? 8.845 67.145 67.328 1.00 15.24 380 VAL A CA 1
ATOM 628 C C . VAL A 1 80 ? 8.219 68.394 67.924 1.00 22.27 380 VAL A C 1
ATOM 629 O O . VAL A 1 80 ? 7.779 68.383 69.076 1.00 19.67 380 VAL A O 1
ATOM 633 N N . ARG A 1 81 ? 8.223 69.481 67.160 1.00 18.60 381 ARG A N 1
ATOM 634 C CA . ARG A 1 81 ? 7.787 70.770 67.687 1.00 20.62 381 ARG A CA 1
ATOM 635 C C . ARG A 1 81 ? 6.615 71.321 66.896 1.00 26.17 381 ARG A C 1
ATOM 636 O O . ARG A 1 81 ? 6.605 71.262 65.667 1.00 24.34 381 ARG A O 1
ATOM 644 N N . ASN A 1 82 ? 5.621 71.847 67.605 1.00 24.16 382 ASN A N 1
ATOM 645 C CA . ASN A 1 82 ? 4.583 72.642 66.962 1.00 25.88 382 ASN A CA 1
ATOM 646 C C . ASN A 1 82 ? 4.533 74.039 67.578 1.00 29.12 382 ASN A C 1
ATOM 647 O O . ASN A 1 82 ? 5.373 74.380 68.407 1.00 28.73 382 ASN A O 1
ATOM 652 N N . LEU A 1 83 ? 3.564 74.854 67.170 1.00 29.71 383 LEU A N 1
ATOM 653 C CA . LEU A 1 83 ? 3.478 76.224 67.666 1.00 34.76 383 LEU A CA 1
ATOM 654 C C . LEU A 1 83 ? 3.431 76.312 69.194 1.00 34.30 383 LEU A C 1
ATOM 655 O O . LEU A 1 83 ? 3.905 77.285 69.778 1.00 37.30 383 LEU A O 1
ATOM 658 N N . VAL A 1 84 ? 2.879 75.287 69.832 1.00 32.31 384 VAL A N 1
ATOM 659 C CA . VAL A 1 84 ? 2.659 75.302 71.278 1.00 36.80 384 VAL A CA 1
ATOM 660 C C . VAL A 1 84 ? 3.884 74.864 72.088 1.00 32.54 384 VAL A C 1
ATOM 661 O O . VAL A 1 84 ? 4.144 75.396 73.170 1.00 31.78 384 VAL A O 1
ATOM 665 N N . GLY A 1 85 ? 4.629 73.892 71.571 1.00 27.22 385 GLY A N 1
ATOM 666 C CA . GLY A 1 85 ? 5.798 73.388 72.272 1.00 27.77 385 GLY A CA 1
ATOM 667 C C . GLY A 1 85 ? 6.368 72.108 71.688 1.00 25.05 385 GLY A C 1
ATOM 668 O O . GLY A 1 85 ? 6.043 71.728 70.559 1.00 22.50 385 GLY A O 1
ATOM 669 N N . LYS A 1 86 ? 7.210 71.442 72.473 1.00 19.09 386 LYS A N 1
ATOM 670 C CA . LYS A 1 86 ? 7.911 70.238 72.040 1.00 21.98 386 LYS A CA 1
ATOM 671 C C . LYS A 1 86 ? 7.329 68.980 72.663 1.00 18.89 386 LYS A C 1
ATOM 672 O O . LYS A 1 86 ? 6.856 68.988 73.804 1.00 20.50 386 LYS A O 1
ATOM 678 N N . SER A 1 87 ? 7.378 67.897 71.903 1.00 19.22 387 SER A N 1
ATOM 679 C CA . SER A 1 87 ? 6.941 66.598 72.390 1.00 20.97 387 SER A CA 1
ATOM 680 C C . SER A 1 87 ? 7.936 66.050 73.397 1.00 21.50 387 SER A C 1
ATOM 681 O O . SER A 1 87 ? 9.081 66.510 73.473 1.00 16.78 387 SER A O 1
ATOM 684 N N . ASP A 1 88 ? 7.500 65.057 74.164 1.00 19.71 388 ASP A N 1
ATOM 685 C CA . ASP A 1 88 ? 8.441 64.186 74.852 1.00 24.78 388 ASP A CA 1
ATOM 686 C C . ASP A 1 88 ? 9.358 63.592 73.792 1.00 21.07 388 ASP A C 1
ATOM 687 O O . ASP A 1 88 ? 8.969 63.469 72.637 1.00 19.54 388 ASP A O 1
ATOM 692 N N . ALA A 1 89 ? 10.564 63.207 74.187 1.00 15.75 389 ALA A N 1
ATOM 693 C CA . ALA A 1 89 ? 11.571 62.755 73.228 1.00 18.05 389 ALA A CA 1
ATOM 694 C C . ALA A 1 89 ? 11.548 61.245 72.970 1.00 20.61 389 ALA A C 1
ATOM 695 O O . ALA A 1 89 ? 11.268 60.452 73.871 1.00 15.28 389 ALA A O 1
ATOM 697 N N . ALA A 1 90 ? 11.839 60.859 71.730 1.00 15.59 390 ALA A N 1
ATOM 698 C CA . ALA A 1 90 ? 12.201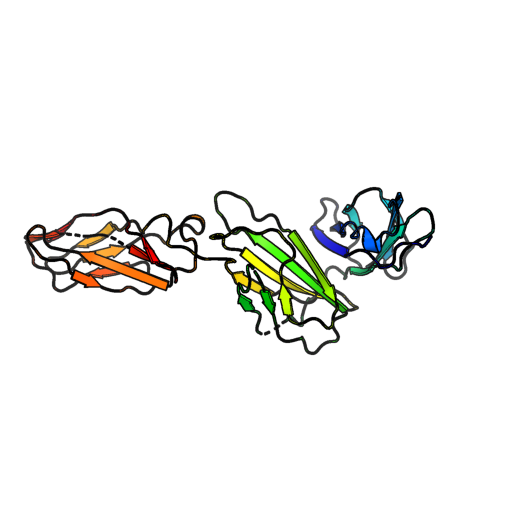 59.479 71.445 1.00 15.61 390 ALA A CA 1
ATOM 699 C C . ALA A 1 90 ? 13.699 59.354 71.684 1.00 21.11 390 ALA A C 1
ATOM 700 O O . ALA A 1 90 ? 14.490 60.165 71.198 1.00 19.33 390 ALA A O 1
ATOM 702 N N . VAL A 1 91 ? 14.089 58.349 72.457 1.00 17.58 391 VAL A N 1
ATOM 703 C CA . VAL A 1 91 ? 15.486 58.191 72.825 1.00 14.55 391 VAL A CA 1
ATOM 704 C C . VAL A 1 91 ? 16.012 56.822 72.406 1.00 21.86 391 VAL A C 1
ATOM 705 O O . VAL A 1 91 ? 15.323 55.810 72.565 1.00 24.26 391 VAL A O 1
ATOM 709 N N . LEU A 1 92 ? 17.218 56.804 71.845 1.00 16.22 392 LEU A N 1
ATOM 710 C CA . LEU A 1 92 ? 17.862 55.560 71.430 1.00 22.29 392 LEU A CA 1
ATOM 711 C C . LEU A 1 92 ? 19.306 55.563 71.874 1.00 22.84 392 LEU A C 1
ATOM 712 O O . LEU A 1 92 ? 19.951 56.603 71.889 1.00 19.74 392 LEU A O 1
ATOM 717 N N . THR A 1 93 ? 19.824 54.388 72.201 1.00 20.21 393 THR A N 1
ATOM 718 C CA . THR A 1 93 ? 21.261 54.224 72.304 1.00 18.61 393 THR A CA 1
ATOM 719 C C . THR A 1 93 ? 21.775 53.678 70.984 1.00 20.92 393 THR A C 1
ATOM 720 O O . THR A 1 93 ? 21.335 52.626 70.531 1.00 20.76 393 THR A O 1
ATOM 724 N N . ILE A 1 94 ? 22.692 54.401 70.357 1.00 14.84 394 ILE A N 1
ATOM 725 C CA . ILE A 1 94 ? 23.433 53.844 69.234 1.00 21.42 394 ILE A CA 1
ATOM 726 C C . ILE A 1 94 ? 24.746 53.294 69.784 1.00 19.67 394 ILE A C 1
ATOM 727 O O . ILE A 1 94 ? 25.618 54.058 70.201 1.00 20.17 394 ILE A O 1
ATOM 732 N N . PRO A 1 95 ? 24.877 51.961 69.821 1.00 26.32 395 PRO A N 1
ATOM 733 C CA . PRO A 1 95 ? 25.996 51.315 70.517 1.00 27.23 395 PRO A CA 1
ATOM 734 C C . PRO A 1 95 ? 27.328 51.514 69.811 1.00 27.27 395 PRO A C 1
ATOM 735 O O . PRO A 1 95 ? 27.356 51.902 68.642 1.00 27.75 395 PRO A O 1
ATOM 739 N N . ALA A 1 96 ? 28.415 51.242 70.529 1.00 25.32 396 ALA A N 1
ATOM 740 C CA . ALA A 1 96 ? 29.755 51.249 69.950 1.00 29.82 396 ALA A CA 1
ATOM 741 C C . ALA A 1 96 ? 29.883 50.136 68.915 1.00 27.46 396 ALA A C 1
ATOM 742 O O . ALA A 1 96 ? 29.085 49.200 68.901 1.00 28.73 396 ALA A O 1
ATOM 744 N N . CYS A 1 97 ? 30.882 50.242 68.044 1.00 24.43 397 CYS A N 1
ATOM 745 C CA . CYS A 1 97 ? 30.991 49.346 66.895 1.00 32.08 397 CYS A CA 1
ATOM 746 C C . CYS A 1 97 ? 31.238 47.888 67.280 1.00 31.66 397 CYS A C 1
ATOM 747 O O . CYS A 1 97 ? 31.021 46.987 66.470 1.00 37.61 397 CYS A O 1
ATOM 750 N N . ASP A 1 98 ? 31.685 47.658 68.510 1.00 28.86 398 ASP A N 1
ATOM 751 C CA . ASP A 1 98 ? 31.957 46.296 68.974 1.00 36.61 398 ASP A CA 1
ATOM 752 C C . ASP A 1 98 ? 30.772 45.697 69.726 1.00 38.79 398 ASP A C 1
ATOM 753 O O . ASP A 1 98 ? 30.907 44.691 70.423 1.00 34.82 398 ASP A O 1
ATOM 758 N N . PHE A 1 99 ? 29.610 46.325 69.588 1.00 31.75 399 PHE A N 1
ATOM 759 C CA . PHE A 1 99 ? 28.410 45.868 70.276 1.00 26.82 399 PHE A CA 1
ATOM 760 C C . PHE A 1 99 ? 27.923 44.538 69.703 1.00 20.03 399 PHE A C 1
ATOM 761 O O . PHE A 1 99 ? 27.881 44.354 68.484 1.00 27.96 399 PHE A O 1
ATOM 769 N N . GLN A 1 100 ? 27.559 43.617 70.592 1.00 22.68 400 GLN A N 1
ATOM 770 C CA . GLN A 1 100 ? 27.034 42.315 70.192 1.00 29.76 400 GLN A CA 1
ATOM 771 C C . GLN A 1 100 ? 25.555 42.223 70.535 1.00 24.61 400 GLN A C 1
ATOM 772 O O . GLN A 1 100 ? 25.191 42.195 71.705 1.00 27.68 400 GLN A O 1
ATOM 778 N N . ALA A 1 101 ? 24.703 42.168 69.513 1.00 24.90 401 ALA A N 1
ATOM 779 C CA . ALA A 1 101 ? 23.260 42.102 69.731 1.00 25.44 401 ALA A CA 1
ATOM 780 C C . ALA A 1 101 ? 22.843 40.702 70.161 1.00 22.06 401 ALA A C 1
ATOM 781 O O . ALA A 1 101 ? 23.236 39.721 69.546 1.00 25.44 401 ALA A O 1
ATOM 783 N N . THR A 1 102 ? 22.029 40.632 71.208 1.00 22.72 402 THR A N 1
ATOM 784 C CA . THR A 1 102 ? 21.561 39.365 71.751 1.00 32.96 402 THR A CA 1
ATOM 785 C C . THR A 1 102 ? 20.065 39.435 72.069 1.00 30.35 402 THR A C 1
ATOM 786 O O . THR A 1 102 ? 19.391 40.398 71.699 1.00 27.66 402 THR A O 1
ATOM 790 N N . HIS A 1 103 ? 19.547 38.404 72.734 1.00 20.01 403 HIS A N 1
ATOM 791 C CA . HIS A 1 103 ? 18.165 38.403 73.230 1.00 20.98 403 HIS A CA 1
ATOM 792 C C . HIS A 1 103 ? 17.084 38.685 72.171 1.00 22.94 403 HIS A C 1
ATOM 793 O O . HIS A 1 103 ? 16.288 39.611 72.324 1.00 21.85 403 HIS A O 1
ATOM 800 N N . PRO A 1 104 ? 17.050 37.875 71.105 1.00 22.53 404 PRO A N 1
ATOM 801 C CA . PRO A 1 104 ? 16.012 38.004 70.076 1.00 20.73 404 PRO A CA 1
ATOM 802 C C . PRO A 1 104 ? 14.659 37.571 70.624 1.00 21.06 404 PRO A C 1
ATOM 803 O O . PRO A 1 104 ? 14.605 36.911 71.667 1.00 23.84 404 PRO A O 1
ATOM 807 N N . VAL A 1 105 ? 13.577 37.924 69.936 1.00 19.50 405 VAL A N 1
ATOM 808 C CA . VAL A 1 105 ? 12.275 37.357 70.266 1.00 19.72 405 VAL A CA 1
ATOM 809 C C . VAL A 1 105 ? 12.288 35.869 69.936 1.00 27.00 405 VAL A C 1
ATOM 810 O O . VAL A 1 105 ? 13.087 35.427 69.107 1.00 26.17 405 VAL A O 1
ATOM 822 N N . ASP A 1 107 ? 9.812 32.181 69.111 1.00 26.04 407 ASP A N 1
ATOM 823 C CA . ASP A 1 107 ? 8.534 31.696 68.597 1.00 26.84 407 ASP A CA 1
ATOM 824 C C . ASP A 1 107 ? 7.855 32.673 67.636 1.00 25.11 407 ASP A C 1
ATOM 825 O O . ASP A 1 107 ? 6.632 32.811 67.655 1.00 23.54 407 ASP A O 1
ATOM 830 N N . LEU A 1 108 ? 8.641 33.341 66.798 1.00 20.16 408 LEU A N 1
ATOM 831 C CA . LEU A 1 108 ? 8.096 34.332 65.877 1.00 20.28 408 LEU A CA 1
ATOM 832 C C . LEU A 1 108 ? 7.187 33.677 64.850 1.00 19.96 408 LEU A C 1
ATOM 833 O O . LEU A 1 108 ? 7.575 32.717 64.192 1.00 21.27 408 LEU A O 1
ATOM 838 N N . LYS A 1 109 ? 5.978 34.203 64.702 1.00 18.57 409 LYS A N 1
ATOM 839 C CA . LYS A 1 109 ? 5.080 33.714 63.661 1.00 19.68 409 LYS A CA 1
ATOM 840 C C . LYS A 1 109 ? 4.282 34.865 63.072 1.00 19.07 409 LYS A C 1
ATOM 841 O O . LYS A 1 109 ? 4.137 35.917 63.693 1.00 18.28 409 LYS A O 1
ATOM 844 N N . ALA A 1 110 ? 3.784 34.666 61.859 1.00 18.64 410 ALA A N 1
ATOM 845 C CA . ALA A 1 110 ? 2.955 35.663 61.198 1.00 18.38 410 ALA A CA 1
ATOM 846 C C . ALA A 1 110 ? 1.852 34.941 60.444 1.00 23.46 410 ALA A C 1
ATOM 847 O O . ALA A 1 110 ? 2.068 33.839 59.930 1.00 23.44 410 ALA A O 1
ATOM 849 N N . PHE A 1 111 ? 0.669 35.548 60.391 1.00 18.80 411 PHE A N 1
ATOM 850 C CA . PHE A 1 111 ? -0.488 34.918 59.761 1.00 19.02 411 PHE A CA 1
ATOM 851 C C . PHE A 1 111 ? -1.559 35.965 59.470 1.00 18.91 411 PHE A C 1
ATOM 852 O O . PHE A 1 111 ? -1.657 36.971 60.183 1.00 19.93 411 PHE A O 1
ATOM 860 N N . PRO A 1 112 ? -2.367 35.738 58.421 1.00 18.84 412 PRO A N 1
ATOM 861 C CA . PRO A 1 112 ? -3.462 36.661 58.100 1.00 17.93 412 PRO A CA 1
ATOM 862 C C . PRO A 1 112 ? -4.716 36.386 58.915 1.00 21.30 412 PRO A C 1
ATOM 863 O O . PRO A 1 112 ? -5.044 35.234 59.202 1.00 23.31 412 PRO A O 1
ATOM 867 N N . LYS A 1 113 ? -5.423 37.447 59.270 1.00 19.67 413 LYS A N 1
ATOM 868 C CA . LYS A 1 113 ? -6.758 37.305 59.823 1.00 26.63 413 LYS A CA 1
ATOM 869 C C . LYS A 1 113 ? -7.490 38.618 59.622 1.00 24.92 413 LYS A C 1
ATOM 870 O O . LYS A 1 113 ? -6.910 39.681 59.812 1.00 25.26 413 LYS A O 1
ATOM 875 N N . ASP A 1 114 ? -8.754 38.538 59.214 1.00 28.34 414 ASP A N 1
ATOM 876 C CA . ASP A 1 114 ? -9.562 39.733 58.988 1.00 27.80 414 ASP A CA 1
ATOM 877 C C . ASP A 1 114 ? -8.867 40.720 58.047 1.00 23.44 414 ASP A C 1
ATOM 878 O O . ASP A 1 114 ? -8.943 41.936 58.228 1.00 26.20 414 ASP A O 1
ATOM 883 N N . ASN A 1 115 ? -8.181 40.174 57.050 1.00 22.17 415 ASN A N 1
ATOM 884 C CA . ASN A 1 115 ? -7.531 40.975 56.020 1.00 20.81 415 ASN A CA 1
ATOM 885 C C . ASN A 1 115 ? -6.377 41.816 56.532 1.00 21.74 415 ASN A C 1
ATOM 886 O O . ASN A 1 115 ? -6.008 42.807 55.908 1.00 29.72 415 ASN A O 1
ATOM 899 N N . LEU A 1 117 ? -2.240 41.311 58.214 1.00 16.15 417 LEU A N 1
ATOM 900 C CA . LEU A 1 117 ? -1.144 40.391 58.460 1.00 17.66 417 LEU A CA 1
ATOM 901 C C . LEU A 1 117 ? -0.641 40.568 59.896 1.00 17.97 417 LEU A C 1
ATOM 902 O O . LEU A 1 117 ? -0.021 41.580 60.230 1.00 20.21 417 LEU A O 1
ATOM 907 N N . TRP A 1 118 ? -0.934 39.582 60.740 1.00 17.33 418 TRP A N 1
ATOM 908 C CA . TRP A 1 118 ? -0.587 39.612 62.157 1.00 19.70 418 TRP A CA 1
ATOM 909 C C . TRP A 1 118 ? 0.790 39.003 62.388 1.00 16.71 418 TRP A C 1
ATOM 910 O O . TRP A 1 118 ? 1.201 38.102 61.679 1.00 18.89 418 TRP A O 1
ATOM 921 N N . VAL A 1 119 ? 1.502 39.534 63.375 1.00 14.92 419 VAL A N 1
ATOM 922 C CA . VAL A 1 119 ? 2.817 39.047 63.738 1.00 17.17 419 VAL A CA 1
ATOM 923 C C . VAL A 1 119 ? 2.805 38.882 65.252 1.00 21.21 419 VAL A C 1
ATOM 924 O O . VAL A 1 119 ? 2.301 39.749 65.959 1.00 19.17 419 VAL A O 1
ATOM 928 N N . GLU A 1 120 ? 3.332 37.774 65.752 1.00 19.06 420 GLU A N 1
ATOM 929 C CA . GLU A 1 120 ? 3.382 37.575 67.200 1.00 18.49 420 GLU A CA 1
ATOM 930 C C . GLU A 1 120 ? 4.628 36.807 67.615 1.00 17.79 420 GLU A C 1
ATOM 931 O O . GLU A 1 120 ? 5.244 36.120 66.807 1.00 18.77 420 GLU A O 1
ATOM 937 N N . TRP A 1 121 ? 5.012 36.941 68.877 1.00 16.99 421 TRP A N 1
ATOM 938 C CA . TRP A 1 121 ? 6.207 36.270 69.364 1.00 17.81 421 TRP A CA 1
ATOM 939 C C . TRP A 1 121 ? 6.108 36.083 70.866 1.00 21.49 421 TRP A C 1
ATOM 940 O O . TRP A 1 121 ? 5.178 36.570 71.498 1.00 22.47 421 TRP A O 1
ATOM 951 N N . THR A 1 122 ? 7.071 35.370 71.434 1.00 20.81 422 THR A N 1
ATOM 952 C CA . THR A 1 122 ? 7.177 35.272 72.883 1.00 28.39 422 THR A CA 1
ATOM 953 C C . THR A 1 122 ? 8.135 36.364 73.346 1.00 30.92 422 THR A C 1
ATOM 954 O O . THR A 1 122 ? 9.203 36.554 72.760 1.00 30.01 422 THR A O 1
ATOM 958 N N . THR A 1 123 ? 7.745 37.100 74.377 1.00 30.24 423 THR A N 1
ATOM 959 C CA . THR A 1 123 ? 8.571 38.194 74.878 1.00 37.09 423 THR A CA 1
ATOM 960 C C . THR A 1 123 ? 9.929 37.695 75.369 1.00 34.32 423 THR A C 1
ATOM 961 O O . THR A 1 123 ? 10.002 36.685 76.059 1.00 31.59 423 THR A O 1
ATOM 965 N N . PRO A 1 124 ? 11.013 38.394 74.992 1.00 30.94 424 PRO A N 1
ATOM 966 C CA . PRO A 1 124 ? 12.338 38.043 75.516 1.00 42.23 424 PRO A CA 1
ATOM 967 C C . PRO A 1 124 ? 12.353 38.115 77.045 1.00 48.49 424 PRO A C 1
ATOM 968 O O . PRO A 1 124 ? 11.446 38.697 77.644 1.00 45.79 424 PRO A O 1
ATOM 972 N N . ARG A 1 125 ? 13.370 37.530 77.667 1.00 40.40 425 ARG A N 1
ATOM 973 C CA . ARG A 1 125 ? 13.469 37.538 79.126 1.00 42.62 425 ARG A CA 1
ATOM 974 C C . ARG A 1 125 ? 13.989 38.865 79.681 1.00 50.53 425 ARG A C 1
ATOM 975 O O . ARG A 1 125 ? 13.920 39.115 80.885 1.00 57.88 425 ARG A O 1
ATOM 983 N N . GLU A 1 126 ? 14.502 39.714 78.796 1.00 45.17 426 GLU A N 1
ATOM 984 C CA . GLU A 1 126 ? 14.984 41.035 79.186 1.00 44.67 426 GLU A CA 1
ATOM 985 C C . GLU A 1 126 ? 13.850 42.054 79.154 1.00 38.51 426 GLU A C 1
ATOM 986 O O . GLU A 1 126 ? 12.801 41.808 78.558 1.00 32.79 426 GLU A O 1
ATOM 992 N N . SER A 1 127 ? 14.066 43.194 79.804 1.00 37.84 427 SER A N 1
ATOM 993 C CA . SER A 1 127 ? 13.112 44.294 79.766 1.00 33.20 427 SER A CA 1
ATOM 994 C C . SER A 1 127 ? 13.202 44.994 78.419 1.00 29.75 427 SER A C 1
ATOM 995 O O . SER A 1 127 ? 14.163 45.716 78.149 1.00 30.99 427 SER A O 1
ATOM 997 N N . VAL A 1 128 ? 12.199 44.786 77.576 1.00 27.89 428 VAL A N 1
ATOM 998 C CA . VAL A 1 128 ? 12.164 45.427 76.268 1.00 19.91 428 VAL A CA 1
ATOM 999 C C . VAL A 1 128 ? 11.571 46.833 76.348 1.00 25.59 428 VAL A C 1
ATOM 1000 O O . VAL A 1 128 ? 10.482 47.021 76.890 1.00 24.80 428 VAL A O 1
ATOM 1004 N N . LYS A 1 129 ? 12.284 47.811 75.796 1.00 22.82 429 LYS A N 1
ATOM 1005 C CA . LYS A 1 129 ? 11.802 49.189 75.757 1.00 27.66 429 LYS A CA 1
ATOM 1006 C C . LYS A 1 129 ? 10.759 49.386 74.663 1.00 22.91 429 LYS A C 1
ATOM 1007 O O . LYS A 1 129 ? 9.743 50.043 74.870 1.00 22.73 429 LYS A O 1
ATOM 1011 N N . LYS A 1 130 ? 11.027 48.826 73.490 1.00 18.28 430 LYS A N 1
ATOM 1012 C CA . LYS A 1 130 ? 10.109 48.925 72.366 1.00 14.47 430 LYS A CA 1
ATOM 1013 C C . LYS A 1 130 ? 10.571 47.944 71.302 1.00 18.37 430 LYS A C 1
ATOM 1014 O O . LYS A 1 130 ? 11.648 47.356 71.422 1.00 17.02 430 LYS A O 1
ATOM 1020 N N . TYR A 1 131 ? 9.756 47.758 70.268 1.00 18.02 431 TYR A N 1
ATOM 1021 C CA . TYR A 1 131 ? 10.117 46.877 69.162 1.00 13.72 431 TYR A CA 1
ATOM 1022 C C . TYR A 1 131 ? 10.104 47.637 67.846 1.00 15.99 431 TYR A C 1
ATOM 1023 O O . TYR A 1 131 ? 9.315 48.566 67.663 1.00 16.66 431 TYR A O 1
ATOM 1032 N N . ILE A 1 132 ? 10.952 47.211 66.918 1.00 12.88 432 ILE A N 1
ATOM 1033 C CA . ILE A 1 132 ? 10.861 47.674 65.545 1.00 12.33 432 ILE A CA 1
ATOM 1034 C C . ILE A 1 132 ? 10.453 46.496 64.672 1.00 17.52 432 ILE A C 1
ATOM 1035 O O . ILE A 1 132 ? 11.046 45.419 64.752 1.00 17.66 432 ILE A O 1
ATOM 1040 N N . LEU A 1 133 ? 9.415 46.684 63.867 1.00 13.88 433 LEU A N 1
ATOM 1041 C CA . LEU A 1 133 ? 9.048 45.671 62.885 1.00 15.33 433 LEU A CA 1
ATOM 1042 C C . LEU A 1 133 ? 9.303 46.231 61.504 1.00 20.26 433 LEU A C 1
ATOM 1043 O O . LEU A 1 133 ? 8.924 47.365 61.219 1.00 16.44 433 LEU A O 1
ATOM 1048 N N . GLU A 1 134 ? 9.941 45.435 60.651 1.00 15.22 434 GLU A N 1
ATOM 1049 C CA . GLU A 1 134 ? 10.244 45.858 59.296 1.00 17.97 434 GLU A CA 1
ATOM 1050 C C . GLU A 1 134 ? 9.723 44.804 58.332 1.00 18.63 434 GLU A C 1
ATOM 1051 O O . GLU A 1 134 ? 9.657 43.617 58.671 1.00 18.17 434 GLU A O 1
ATOM 1057 N N . TRP A 1 135 ? 9.346 45.228 57.131 1.00 16.49 435 TRP A N 1
ATOM 1058 C CA . TRP A 1 135 ? 8.878 44.271 56.135 1.00 18.72 435 TRP A CA 1
ATOM 1059 C C . TRP A 1 135 ? 9.147 44.771 54.725 1.00 16.73 435 TRP A C 1
ATOM 1060 O O . TRP A 1 135 ? 9.280 45.970 54.499 1.00 16.28 435 TRP A O 1
ATOM 1071 N N . CYS A 1 136 ? 9.248 43.838 53.783 1.00 16.83 436 CYS A N 1
ATOM 1072 C CA . CYS A 1 136 ? 9.433 44.173 52.382 1.00 21.04 436 CYS A CA 1
ATOM 1073 C C . CYS A 1 136 ? 8.960 42.983 51.571 1.00 20.42 436 CYS A C 1
ATOM 1074 O O . CYS A 1 136 ? 8.868 41.874 52.094 1.00 16.46 436 CYS A O 1
ATOM 1077 N N . VAL A 1 137 ? 8.652 43.206 50.300 1.00 17.90 437 VAL A N 1
ATOM 1078 C CA . VAL A 1 137 ? 8.232 42.103 49.452 1.00 21.68 437 VAL A CA 1
ATOM 1079 C C . VAL A 1 137 ? 9.462 41.392 48.910 1.00 26.12 437 VAL A C 1
ATOM 1080 O O . VAL A 1 137 ? 10.435 42.033 48.512 1.00 27.93 437 VAL A O 1
ATOM 1084 N N . LEU A 1 138 ? 9.426 40.066 48.932 1.00 21.29 438 LEU A N 1
ATOM 1085 C CA . LEU A 1 138 ? 10.454 39.254 48.285 1.00 26.43 438 LEU A CA 1
ATOM 1086 C C . LEU A 1 138 ? 10.055 38.996 46.843 1.00 33.99 438 LEU A C 1
ATOM 1087 O O . LEU A 1 138 ? 9.067 38.309 46.584 1.00 30.66 438 LEU A O 1
ATOM 1092 N N . SER A 1 139 ? 10.826 39.539 45.906 1.00 44.03 439 SER A N 1
ATOM 1093 C CA . SER A 1 139 ? 10.483 39.455 44.490 1.00 48.62 439 SER A CA 1
ATOM 1094 C C . SER A 1 139 ? 11.706 39.676 43.603 1.00 44.71 439 SER A C 1
ATOM 1095 O O . SER A 1 139 ? 12.649 40.358 43.995 1.00 40.33 439 SER A O 1
ATOM 1098 N N . ASP A 1 140 ? 11.691 39.088 42.411 1.00 48.44 440 ASP A N 1
ATOM 1099 C CA . ASP A 1 140 ? 12.766 39.300 41.443 1.00 60.59 440 ASP A CA 1
ATOM 1100 C C . ASP A 1 140 ? 12.406 40.411 40.463 1.00 61.35 440 ASP A C 1
ATOM 1101 O O . ASP A 1 140 ? 13.205 40.775 39.600 1.00 64.98 440 ASP A O 1
ATOM 1106 N N . LYS A 1 141 ? 11.199 40.949 40.610 1.00 64.41 441 LYS A N 1
ATOM 1107 C CA . LYS A 1 141 ? 10.723 42.030 39.755 1.00 67.62 441 LYS A CA 1
ATOM 1108 C C . LYS A 1 141 ? 10.685 43.353 40.513 1.00 67.80 441 LYS A C 1
ATOM 1109 O O . LYS A 1 141 ? 10.196 44.360 39.998 1.00 72.23 441 LYS A O 1
ATOM 1111 N N . ALA A 1 142 ? 11.202 43.340 41.740 1.00 59.47 442 ALA A N 1
ATOM 1112 C CA . ALA A 1 142 ? 11.276 44.546 42.560 1.00 47.13 442 ALA A CA 1
ATOM 1113 C C . ALA A 1 142 ? 12.134 44.305 43.803 1.00 45.41 442 ALA A C 1
ATOM 1114 O O . ALA A 1 142 ? 11.961 43.306 44.494 1.00 40.11 442 ALA A O 1
ATOM 1116 N N . PRO A 1 143 ? 13.070 45.224 44.085 1.00 47.97 443 PRO A N 1
ATOM 1117 C CA . PRO A 1 143 ? 13.960 45.109 45.245 1.00 42.06 443 PRO A CA 1
ATOM 1118 C C . PRO A 1 143 ? 13.216 45.145 46.582 1.00 35.84 443 PRO A C 1
ATOM 1119 O O . PRO A 1 143 ? 12.084 45.626 46.666 1.00 35.49 443 PRO A O 1
ATOM 1123 N N . CYS A 1 144 ? 13.878 44.642 47.618 1.00 31.43 444 CYS A N 1
ATOM 1124 C CA . CYS A 1 144 ? 13.353 44.669 48.978 1.00 29.69 444 CYS A CA 1
ATOM 1125 C C . CYS A 1 144 ? 13.510 46.059 49.579 1.00 35.06 444 CYS A C 1
ATOM 1126 O O . CYS A 1 144 ? 14.552 46.395 50.141 1.00 35.60 444 CYS A O 1
ATOM 1129 N N . ILE A 1 145 ? 12.474 46.874 49.439 1.00 30.12 445 ILE A N 1
ATOM 1130 C CA . ILE A 1 145 ? 12.458 48.189 50.046 1.00 26.45 445 ILE A CA 1
ATOM 1131 C C . ILE A 1 145 ? 11.598 48.088 51.296 1.00 26.59 445 ILE A C 1
ATOM 1132 O O . ILE A 1 145 ? 10.437 47.686 51.225 1.00 28.41 445 ILE A O 1
ATOM 1137 N N . THR A 1 146 ? 12.164 48.446 52.440 1.00 21.24 446 THR A N 1
ATOM 1138 C CA . THR A 1 146 ? 11.493 48.174 53.709 1.00 24.86 446 THR A CA 1
ATOM 1139 C C . THR A 1 146 ? 10.539 49.278 54.130 1.00 26.40 446 THR A C 1
ATOM 1140 O O . THR A 1 146 ? 10.788 50.459 53.884 1.00 27.27 446 THR A O 1
ATOM 1144 N N . ASP A 1 147 ? 9.423 48.886 54.734 1.00 17.68 447 ASP A N 1
ATOM 1145 C CA . ASP A 1 147 ? 8.640 49.821 55.535 1.00 19.33 447 ASP A CA 1
ATOM 1146 C C . ASP A 1 147 ? 8.749 49.328 56.967 1.00 21.13 447 ASP A C 1
ATOM 1147 O O . ASP A 1 147 ? 9.201 48.216 57.197 1.00 17.12 447 ASP A O 1
ATOM 1152 N N . TRP A 1 148 ? 8.345 50.145 57.931 1.00 17.78 448 TRP A N 1
ATOM 1153 C CA . TRP A 1 148 ? 8.571 49.780 59.316 1.00 17.73 448 TRP A CA 1
ATOM 1154 C C . TRP A 1 148 ? 7.566 50.430 60.240 1.00 18.34 448 TRP A C 1
ATOM 1155 O O . TRP A 1 148 ? 6.875 51.374 59.864 1.00 16.50 448 TRP A O 1
ATOM 1166 N N . GLN A 1 149 ? 7.487 49.910 61.453 1.00 16.21 449 GLN A N 1
ATOM 1167 C CA . GLN A 1 149 ? 6.647 50.501 62.476 1.00 15.06 449 GLN A CA 1
ATOM 1168 C C . GLN A 1 149 ? 7.241 50.173 63.826 1.00 17.69 449 GLN A C 1
ATOM 1169 O O . GLN A 1 149 ? 8.100 49.301 63.942 1.00 18.49 449 GLN A O 1
ATOM 1175 N N . GLN A 1 150 ? 6.781 50.882 64.848 1.00 15.00 450 GLN A N 1
ATOM 1176 C CA . GLN A 1 150 ? 7.309 50.721 66.191 1.00 15.80 450 GLN A CA 1
ATOM 1177 C C . GLN A 1 150 ? 6.199 50.245 67.127 1.00 20.98 450 GLN A C 1
ATOM 1178 O O . GLN A 1 150 ? 5.035 50.608 66.944 1.00 21.06 450 GLN A O 1
ATOM 1184 N N . GLU A 1 151 ? 6.555 49.426 68.118 1.00 15.18 451 GLU A N 1
ATOM 1185 C CA . GLU A 1 151 ? 5.593 48.974 69.125 1.00 19.82 451 GLU A CA 1
ATOM 1186 C C . GLU A 1 151 ? 6.133 49.214 70.532 1.00 18.57 451 GLU A C 1
ATOM 1187 O O . GLU A 1 151 ? 7.338 49.195 70.742 1.00 19.41 451 GLU A O 1
ATOM 1193 N N . ASP A 1 152 ? 5.234 49.430 71.491 1.00 17.08 452 ASP A N 1
ATOM 1194 C CA . ASP A 1 152 ? 5.620 49.496 72.898 1.00 22.22 452 ASP A CA 1
ATOM 1195 C C . ASP A 1 152 ? 6.259 48.185 73.367 1.00 23.05 452 ASP A C 1
ATOM 1196 O O . ASP A 1 152 ? 5.993 47.117 72.816 1.00 21.25 452 ASP A O 1
ATOM 1201 N N . GLY A 1 153 ? 7.077 48.267 74.410 1.00 24.20 453 GLY A N 1
ATOM 1202 C CA . GLY A 1 153 ? 7.786 47.103 74.916 1.00 22.10 453 GLY A CA 1
ATOM 1203 C C . GLY A 1 153 ? 6.914 45.985 75.463 1.00 28.64 453 GLY A C 1
ATOM 1204 O O . GLY A 1 153 ? 7.367 44.848 75.581 1.00 28.94 453 GLY A O 1
ATOM 1205 N N . THR A 1 154 ? 5.666 46.304 75.794 1.00 20.71 454 THR A N 1
ATOM 1206 C CA . THR A 1 154 ? 4.725 45.328 76.340 1.00 24.30 454 THR A CA 1
ATOM 1207 C C . THR A 1 154 ? 3.978 44.528 75.268 1.00 26.31 454 THR A C 1
ATOM 1208 O O . THR A 1 154 ? 3.234 43.599 75.580 1.00 26.26 454 THR A O 1
ATOM 1212 N N . VAL A 1 155 ? 4.161 44.895 74.007 1.00 23.10 455 VAL A N 1
ATOM 1213 C CA . VAL A 1 155 ? 3.455 44.230 72.913 1.00 26.60 455 VAL A CA 1
ATOM 1214 C C . VAL A 1 155 ? 4.049 42.856 72.593 1.00 24.07 455 VAL A C 1
ATOM 1215 O O . VAL A 1 155 ? 5.264 42.685 72.610 1.00 21.51 455 VAL A O 1
ATOM 1219 N N . HIS A 1 156 ? 3.194 41.879 72.303 1.00 21.54 456 HIS A N 1
ATOM 1220 C CA . HIS A 1 156 ? 3.675 40.586 71.808 1.00 20.41 456 HIS A CA 1
ATOM 1221 C C . HIS A 1 156 ? 2.869 40.092 70.607 1.00 26.48 456 HIS A C 1
ATOM 1222 O O . HIS A 1 156 ? 3.112 39.006 70.077 1.00 20.85 456 HIS A O 1
ATOM 1229 N N . ARG A 1 157 ? 1.910 40.900 70.180 1.00 16.48 457 ARG A N 1
ATOM 1230 C CA . ARG A 1 157 ? 1.149 40.596 68.981 1.00 15.93 457 ARG A CA 1
ATOM 1231 C C . ARG A 1 157 ? 0.630 41.889 68.379 1.00 21.34 457 ARG A C 1
ATOM 1232 O O . ARG A 1 157 ? 0.124 42.753 69.089 1.00 21.46 457 ARG A O 1
ATOM 1240 N N . THR A 1 158 ? 0.756 42.020 67.066 1.00 16.34 458 THR A N 1
ATOM 1241 C CA . THR A 1 158 ? 0.340 43.240 66.396 1.00 18.61 458 THR A CA 1
ATOM 1242 C C . THR A 1 158 ? 0.070 42.906 64.944 1.00 20.72 458 THR A C 1
ATOM 1243 O O . THR A 1 158 ? 0.250 41.766 64.534 1.00 21.80 458 THR A O 1
ATOM 1247 N N . TYR A 1 159 ? -0.387 43.885 64.174 1.00 20.77 459 TYR A N 1
ATOM 1248 C CA . TYR A 1 159 ? -0.536 43.685 62.736 1.00 21.32 459 TYR A CA 1
ATOM 1249 C C . TYR A 1 159 ? 0.251 44.763 62.005 1.00 19.14 459 TYR A C 1
ATOM 1250 O O . TYR A 1 159 ? 0.494 45.848 62.545 1.00 19.80 459 TYR A O 1
ATOM 1259 N N . LEU A 1 160 ? 0.675 44.450 60.791 1.00 17.52 460 LEU A N 1
ATOM 1260 C CA . LEU A 1 160 ? 1.470 45.385 60.014 1.00 17.69 460 LEU A CA 1
ATOM 1261 C C . LEU A 1 160 ? 0.593 46.541 59.568 1.00 19.61 460 LEU A C 1
ATOM 1262 O O . LEU A 1 160 ? -0.429 46.337 58.913 1.00 17.83 460 LEU A O 1
ATOM 1267 N N . ARG A 1 161 ? 1.000 47.754 59.928 1.00 16.67 461 ARG A N 1
ATOM 1268 C CA . ARG A 1 161 ? 0.235 48.949 59.587 1.00 21.02 461 ARG A CA 1
ATOM 1269 C C . ARG A 1 161 ? 0.681 49.507 58.251 1.00 22.73 461 ARG A C 1
ATOM 1270 O O . ARG A 1 161 ? 1.057 50.669 58.139 1.00 34.70 461 ARG A O 1
ATOM 1278 N N . GLY A 1 162 ? 0.678 48.646 57.250 1.00 24.25 462 GLY A N 1
ATOM 1279 C CA . GLY A 1 162 ? 0.912 49.052 55.885 1.00 27.41 462 GLY A CA 1
ATOM 1280 C C . GLY A 1 162 ? -0.282 48.595 55.075 1.00 26.19 462 GLY A C 1
ATOM 1281 O O . GLY A 1 162 ? -1.125 47.840 55.555 1.00 32.23 462 GLY A O 1
ATOM 1282 N N . ASN A 1 163 ? -0.362 49.068 53.845 1.00 19.08 463 ASN A N 1
ATOM 1283 C CA . ASN A 1 163 ? -1.421 48.668 52.952 1.00 16.34 463 ASN A CA 1
ATOM 1284 C C . ASN A 1 163 ? -0.789 47.665 52.008 1.00 20.43 463 ASN A C 1
ATOM 1285 O O . ASN A 1 163 ? -0.153 48.043 51.036 1.00 18.90 463 ASN A O 1
ATOM 1290 N N . LEU A 1 164 ? -0.946 46.386 52.346 1.00 17.51 464 LEU A N 1
ATOM 1291 C CA . LEU A 1 164 ? -0.244 45.286 51.688 1.00 17.64 464 LEU A CA 1
ATOM 1292 C C . LEU A 1 164 ? -1.023 44.684 50.529 1.00 18.92 464 LEU A C 1
ATOM 1293 O O . LEU A 1 164 ? -2.196 45.000 50.324 1.00 19.46 464 LEU A O 1
ATOM 1298 N N . ALA A 1 165 ? -0.350 43.817 49.775 1.00 15.88 465 ALA A N 1
ATOM 1299 C CA . ALA A 1 165 ? -0.953 43.126 48.640 1.00 16.71 465 ALA A CA 1
ATOM 1300 C C . ALA A 1 165 ? -1.087 41.636 48.916 1.00 15.97 465 ALA A C 1
ATOM 1301 O O . ALA A 1 165 ? -0.339 41.073 49.717 1.00 18.21 465 ALA A O 1
ATOM 1303 N N . GLU A 1 166 ? -2.047 41.007 48.247 1.00 18.69 466 GLU A N 1
ATOM 1304 C CA . GLU A 1 166 ? -2.204 39.556 48.285 1.00 21.89 466 GLU A CA 1
ATOM 1305 C C . GLU A 1 166 ? -1.217 38.890 47.334 1.00 22.59 466 GLU A C 1
ATOM 1306 O O . GLU A 1 166 ? -0.678 39.537 46.436 1.00 21.37 466 GLU A O 1
ATOM 1312 N N . SER A 1 167 ? -0.990 37.596 47.538 1.00 17.89 467 SER A N 1
ATOM 1313 C CA . SER A 1 167 ? -0.146 36.791 46.658 1.00 16.84 467 SER A CA 1
ATOM 1314 C C . SER A 1 167 ? 1.301 37.260 46.612 1.00 22.43 467 SER A C 1
ATOM 1315 O O . SER A 1 167 ? 2.026 36.914 45.682 1.00 25.40 467 SER A O 1
ATOM 1318 N N . LYS A 1 168 ? 1.722 38.054 47.593 1.00 15.86 468 LYS A N 1
ATOM 1319 C CA . LYS A 1 168 ? 3.115 38.492 47.662 1.00 15.92 468 LYS A CA 1
ATOM 1320 C C . LYS A 1 168 ? 3.760 37.958 48.927 1.00 16.85 468 LYS A C 1
ATOM 1321 O O . LYS A 1 168 ? 3.155 37.975 49.994 1.00 18.61 468 LYS A O 1
ATOM 1327 N N . CYS A 1 169 ? 5.005 37.522 48.813 1.00 16.28 469 CYS A N 1
ATOM 1328 C CA . CYS A 1 169 ? 5.715 37.014 49.977 1.00 17.10 469 CYS A CA 1
ATOM 1329 C C . CYS A 1 169 ? 6.387 38.151 50.731 1.00 14.48 469 CYS A C 1
ATOM 1330 O O . CYS A 1 169 ? 7.270 38.817 50.186 1.00 20.23 469 CYS A O 1
ATOM 1333 N N . TYR A 1 170 ? 5.973 38.374 51.977 1.00 16.90 470 TYR A N 1
ATOM 1334 C CA . TYR A 1 170 ? 6.595 39.410 52.805 1.00 16.23 470 TYR A CA 1
ATOM 1335 C C . TYR A 1 170 ? 7.644 38.815 53.722 1.00 16.19 470 TYR A C 1
ATOM 1336 O O . TYR A 1 170 ? 7.403 37.805 54.382 1.00 20.62 470 TYR A O 1
ATOM 1345 N N . LEU A 1 171 ? 8.815 39.438 53.739 1.00 17.71 471 LEU A N 1
ATOM 1346 C CA . LEU A 1 171 ? 9.839 39.109 54.716 1.00 16.83 471 LEU A CA 1
ATOM 1347 C C . LEU A 1 171 ? 9.680 40.104 55.861 1.00 16.82 471 LEU A C 1
ATOM 1348 O O . LEU A 1 171 ? 9.775 41.308 55.656 1.00 19.26 471 LEU A O 1
ATOM 1353 N N . ILE A 1 172 ? 9.430 39.585 57.060 1.00 13.26 472 ILE A N 1
ATOM 1354 C CA . ILE A 1 172 ? 9.100 40.411 58.214 1.00 14.29 472 ILE A CA 1
ATOM 1355 C C . ILE A 1 172 ? 10.165 40.213 59.271 1.00 18.02 472 ILE A C 1
ATOM 1356 O O . ILE A 1 172 ? 10.498 39.078 59.619 1.00 14.99 472 ILE A O 1
ATOM 1361 N N . THR A 1 173 ? 10.705 41.312 59.781 1.00 14.05 473 THR A N 1
ATOM 1362 C CA . THR A 1 173 ? 11.776 41.226 60.760 1.00 14.75 473 THR A CA 1
ATOM 1363 C C . THR A 1 173 ? 11.366 41.965 62.025 1.00 17.43 473 THR A C 1
ATOM 1364 O O . THR A 1 173 ? 10.881 43.088 61.960 1.00 19.24 473 THR A O 1
ATOM 1368 N N . VAL A 1 174 ? 11.543 41.318 63.171 1.00 15.59 474 VAL A N 1
ATOM 1369 C CA . VAL A 1 174 ? 11.196 41.925 64.446 1.00 15.96 474 VAL A CA 1
ATOM 1370 C C . VAL A 1 174 ? 12.466 42.115 65.259 1.00 16.74 474 VAL A C 1
ATOM 1371 O O . VAL A 1 174 ? 13.211 41.164 65.483 1.00 16.16 474 VAL A O 1
ATOM 1375 N N . THR A 1 175 ? 12.709 43.345 65.698 1.00 17.29 475 THR A N 1
ATOM 1376 C CA . THR A 1 175 ? 13.877 43.647 66.511 1.00 19.44 475 THR A CA 1
ATOM 1377 C C . THR A 1 175 ? 13.460 44.232 67.859 1.00 15.75 475 THR A C 1
ATOM 1378 O O . THR A 1 175 ? 12.826 45.288 67.909 1.00 16.59 475 THR A O 1
ATOM 1382 N N . PRO A 1 176 ? 13.804 43.548 68.960 1.00 19.47 476 PRO A N 1
ATOM 1383 C CA . PRO A 1 176 ? 13.565 44.162 70.269 1.00 19.57 476 PRO A CA 1
ATOM 1384 C C . PRO A 1 176 ? 14.592 45.268 70.498 1.00 23.51 476 PRO A C 1
ATOM 1385 O O . PRO A 1 176 ? 15.694 45.181 69.969 1.00 22.00 476 PRO A O 1
ATOM 1389 N N . VAL A 1 177 ? 14.242 46.299 71.260 1.00 17.29 477 VAL A N 1
ATOM 1390 C CA . VAL A 1 177 ? 15.188 47.368 71.538 1.00 18.78 477 VAL A CA 1
ATOM 1391 C C . VAL A 1 177 ? 15.362 47.479 73.049 1.00 20.90 477 VAL A C 1
ATOM 1392 O O . VAL A 1 177 ? 14.383 47.525 73.793 1.00 20.73 477 VAL A O 1
ATOM 1396 N N . TYR A 1 178 ? 16.611 47.503 73.493 1.00 19.63 478 TYR A N 1
ATOM 1397 C CA . TYR A 1 178 ? 16.908 47.552 74.921 1.00 20.67 478 TYR A CA 1
ATOM 1398 C C . TYR A 1 178 ? 17.567 48.881 75.261 1.00 21.00 478 TYR A C 1
ATOM 1399 O O . TYR A 1 178 ? 17.888 49.665 74.366 1.00 20.95 478 TYR A O 1
ATOM 1408 N N . ALA A 1 179 ? 17.771 49.138 76.548 1.00 26.76 479 ALA A N 1
ATOM 1409 C CA . ALA A 1 179 ? 18.344 50.413 76.965 1.00 27.62 479 ALA A CA 1
ATOM 1410 C C . ALA A 1 179 ? 19.722 50.637 76.345 1.00 29.81 479 ALA A C 1
ATOM 1411 O O . ALA A 1 179 ? 20.068 51.765 76.000 1.00 31.46 479 ALA A O 1
ATOM 1413 N N . ASP A 1 180 ? 20.492 49.560 76.184 1.00 25.27 480 ASP A N 1
ATOM 1414 C CA . ASP A 1 180 ? 21.875 49.674 75.714 1.00 27.27 480 ASP A CA 1
ATOM 1415 C C . ASP A 1 180 ? 22.050 49.448 74.207 1.00 22.78 480 ASP A C 1
ATOM 1416 O O . ASP A 1 180 ? 23.169 49.479 73.694 1.00 25.43 480 ASP A O 1
ATOM 1421 N N . GLY A 1 181 ? 20.949 49.237 73.500 1.00 21.27 481 GLY A N 1
ATOM 1422 C CA . GLY A 1 181 ? 21.022 49.004 72.071 1.00 23.68 481 GLY A CA 1
ATOM 1423 C C . GLY A 1 181 ? 20.003 47.999 71.590 1.00 20.71 481 GLY A C 1
ATOM 1424 O O . GLY A 1 181 ? 19.192 47.508 72.371 1.00 21.63 481 GLY A O 1
ATOM 1425 N N . PRO A 1 182 ? 20.033 47.692 70.286 1.00 25.27 482 PRO A N 1
ATOM 1426 C CA . PRO A 1 182 ? 19.090 46.747 69.680 1.00 22.60 482 PRO A CA 1
ATOM 1427 C C . PRO A 1 182 ? 19.380 45.309 70.102 1.00 25.61 482 PRO A C 1
ATOM 1428 O O . PRO A 1 182 ? 20.522 44.983 70.421 1.00 22.25 482 PRO A O 1
ATOM 1432 N N . GLY A 1 183 ? 18.351 44.465 70.109 1.00 23.83 483 GLY A N 1
ATOM 1433 C CA . GLY A 1 183 ? 18.546 43.041 70.284 1.00 21.54 483 GLY A CA 1
ATOM 1434 C C . GLY A 1 183 ? 18.827 42.478 68.906 1.00 25.82 483 GLY A C 1
ATOM 1435 O O . GLY A 1 183 ? 18.790 43.214 67.916 1.00 17.99 483 GLY A O 1
ATOM 1436 N N . SER A 1 184 ? 19.130 41.191 68.829 1.00 24.19 484 SER A N 1
ATOM 1437 C CA . SER A 1 184 ? 19.316 40.557 67.535 1.00 21.80 484 SER A CA 1
ATOM 1438 C C . SER A 1 184 ? 17.957 40.385 66.868 1.00 23.35 484 SER A C 1
ATOM 1439 O O . SER A 1 184 ? 16.962 40.091 67.532 1.00 22.95 484 SER A O 1
ATOM 1442 N N . PRO A 1 185 ? 17.912 40.575 65.549 1.00 24.81 485 PRO A N 1
ATOM 1443 C CA . PRO A 1 185 ? 16.660 40.461 64.803 1.00 21.11 485 PRO A CA 1
ATOM 1444 C C . PRO A 1 185 ? 16.294 39.005 64.534 1.00 20.42 485 PRO A C 1
ATOM 1445 O O . PRO A 1 185 ? 17.164 38.133 64.538 1.00 22.25 485 PRO A O 1
ATOM 1449 N N . GLU A 1 186 ? 15.011 38.760 64.291 1.00 19.60 486 GLU A N 1
ATOM 1450 C CA . GLU A 1 186 ? 14.541 37.477 63.780 1.00 19.44 486 GLU A CA 1
ATOM 1451 C C . GLU A 1 186 ? 13.588 37.776 62.638 1.00 15.28 486 GLU A C 1
ATOM 1452 O O . GLU A 1 186 ? 12.853 38.766 62.692 1.00 16.18 486 GLU A O 1
ATOM 1458 N N . SER A 1 187 ? 13.595 36.932 61.613 1.00 16.59 487 SER A N 1
ATOM 1459 C CA . SER A 1 187 ? 12.762 37.160 60.438 1.00 19.73 487 SER A CA 1
ATOM 1460 C C . SER A 1 187 ? 11.892 35.956 60.123 1.00 19.68 487 SER A C 1
ATOM 1461 O O . SER A 1 187 ? 12.233 34.821 60.449 1.00 19.94 487 SER A O 1
ATOM 1464 N N . ILE A 1 188 ? 10.765 36.217 59.480 1.00 16.11 488 ILE A N 1
ATOM 1465 C CA . ILE A 1 188 ? 9.874 35.151 59.038 1.00 17.34 488 ILE A CA 1
ATOM 1466 C C . ILE A 1 188 ? 9.259 35.575 57.716 1.00 21.74 488 ILE A C 1
ATOM 1467 O O . ILE A 1 188 ? 9.205 36.759 57.417 1.00 19.96 488 ILE A O 1
ATOM 1472 N N . LYS A 1 189 ? 8.839 34.609 56.906 1.00 17.99 489 LYS A N 1
ATOM 1473 C CA . LYS A 1 189 ? 8.131 34.921 55.671 1.00 13.90 489 LYS A CA 1
ATOM 1474 C C . LYS A 1 189 ? 6.657 34.619 55.855 1.00 17.40 489 LYS A C 1
ATOM 1475 O O . LYS A 1 189 ? 6.300 33.672 56.541 1.00 17.52 489 LYS A O 1
ATOM 1480 N N . ALA A 1 190 ? 5.795 35.417 55.236 1.00 17.62 490 ALA A N 1
ATOM 1481 C CA . ALA A 1 190 ? 4.364 35.163 55.324 1.00 20.23 490 ALA A CA 1
ATOM 1482 C C . ALA A 1 190 ? 3.630 35.865 54.197 1.00 20.70 490 ALA A C 1
ATOM 1483 O O . ALA A 1 190 ? 4.155 36.811 53.606 1.00 17.61 490 ALA A O 1
ATOM 1485 N N . TYR A 1 191 ? 2.426 35.383 53.897 1.00 15.36 491 TYR A N 1
ATOM 1486 C CA . TYR A 1 191 ? 1.566 35.984 52.875 1.00 16.64 491 TYR A CA 1
ATOM 1487 C C . TYR A 1 191 ? 0.319 36.539 53.539 1.00 17.22 491 TYR A C 1
ATOM 1488 O O . TYR A 1 191 ? -0.234 35.909 54.448 1.00 19.04 491 TYR A O 1
ATOM 1497 N N . LEU A 1 192 ? -0.134 37.704 53.080 1.00 16.74 492 LEU A N 1
ATOM 1498 C CA . LEU A 1 192 ? -1.431 38.225 53.499 1.00 15.06 492 LEU A CA 1
ATOM 1499 C C . LEU A 1 192 ? -2.509 37.312 52.943 1.00 22.11 492 LEU A C 1
ATOM 1500 O O . LEU A 1 192 ? -3.530 37.050 53.587 1.00 17.45 492 LEU A O 1
ATOM 1505 N N . LYS A 1 193 ? -2.282 36.835 51.726 1.00 17.54 493 LYS A N 1
ATOM 1506 C CA . LYS A 1 193 ? -3.192 35.881 51.106 1.00 18.92 493 LYS A CA 1
ATOM 1507 C C . LYS A 1 193 ? -2.437 35.121 50.035 1.00 18.23 493 LYS A C 1
ATOM 1508 O O . LYS A 1 193 ? -1.683 35.715 49.271 1.00 18.20 493 LYS A O 1
ATOM 1514 N N . GLN A 1 194 ? -2.631 33.806 49.989 1.00 18.47 494 GLN A N 1
ATOM 1515 C CA . GLN A 1 194 ? -1.978 32.974 48.981 1.00 19.62 494 GLN A CA 1
ATOM 1516 C C . GLN A 1 194 ? -2.917 32.740 47.806 1.00 19.11 494 GLN A C 1
ATOM 1517 O O . GLN A 1 194 ? -4.118 32.981 47.907 1.00 20.16 494 GLN A O 1
ATOM 1523 N N . ALA A 1 195 ? -2.360 32.264 46.697 1.00 16.79 495 ALA A N 1
ATOM 1524 C CA . ALA A 1 195 ? -3.154 31.859 45.546 1.00 18.09 495 ALA A CA 1
ATOM 1525 C C . ALA A 1 195 ? -2.414 30.726 44.857 1.00 19.79 495 ALA A C 1
ATOM 1526 O O . ALA A 1 195 ? -1.272 30.434 45.205 1.00 18.83 495 ALA A O 1
ATOM 1528 N N . PRO A 1 196 ? -3.059 30.085 43.873 1.00 19.51 496 PRO A N 1
ATOM 1529 C CA . PRO A 1 196 ? -2.318 29.079 43.109 1.00 18.34 496 PRO A CA 1
ATOM 1530 C C . PRO A 1 196 ? -1.157 29.755 42.398 1.00 19.79 496 PRO A C 1
ATOM 1531 O O . PRO A 1 196 ? -1.245 30.951 42.112 1.00 22.38 496 PRO A O 1
ATOM 1535 N N . PRO A 1 197 ? -0.084 29.006 42.109 1.00 20.00 497 PRO A N 1
ATOM 1536 C CA . PRO A 1 197 ? 1.069 29.573 41.402 1.00 19.00 497 PRO A CA 1
ATOM 1537 C C . PRO A 1 197 ? 0.692 30.107 40.017 1.00 22.82 497 PRO A C 1
ATOM 1538 O O . PRO A 1 197 ? -0.267 29.621 39.415 1.00 22.34 497 PRO A O 1
ATOM 1542 N N . SER A 1 198 ? 1.438 31.096 39.530 1.00 23.06 498 SER A N 1
ATOM 1543 C CA . SER A 1 198 ? 1.208 31.661 38.201 1.00 25.31 498 SER A CA 1
ATOM 1544 C C . SER A 1 198 ? 1.814 30.793 37.108 1.00 32.65 498 SER A C 1
ATOM 1545 O O . SER A 1 198 ? 1.385 30.848 35.958 1.00 29.70 498 SER A O 1
ATOM 1548 N N . LYS A 1 199 ? 2.829 30.014 37.467 1.00 30.99 499 LYS A N 1
ATOM 1549 C CA . LYS A 1 199 ? 3.469 29.099 36.527 1.00 26.45 499 LYS A CA 1
ATOM 1550 C C . LYS A 1 199 ? 3.751 27.779 37.233 1.00 30.98 499 LYS A C 1
ATOM 1551 O O . LYS A 1 199 ? 3.860 27.733 38.458 1.00 25.89 499 LYS A O 1
ATOM 1557 N N . GLY A 1 200 ? 3.866 26.712 36.452 1.00 24.03 500 GLY A N 1
ATOM 1558 C CA . GLY A 1 200 ? 4.238 25.408 36.973 1.00 22.13 500 GLY A CA 1
ATOM 1559 C C . GLY A 1 200 ? 5.689 25.143 36.637 1.00 24.24 500 GLY A C 1
ATOM 1560 O O . GLY A 1 200 ? 6.292 25.890 35.861 1.00 27.47 500 GLY A O 1
ATOM 1561 N N . PRO A 1 201 ? 6.263 24.084 37.215 1.00 24.89 501 PRO A N 1
ATOM 1562 C CA . PRO A 1 201 ? 7.679 23.776 37.010 1.00 26.06 501 PRO A CA 1
ATOM 1563 C C . PRO A 1 201 ? 7.925 23.322 35.578 1.00 25.09 501 PRO A C 1
ATOM 1564 O O . PRO A 1 201 ? 7.052 22.710 34.971 1.00 23.11 501 PRO A O 1
ATOM 1568 N N . THR A 1 202 ? 9.103 23.621 35.050 1.00 25.68 502 THR A N 1
ATOM 1569 C CA . THR A 1 202 ? 9.487 23.108 33.747 1.00 24.35 502 THR A CA 1
ATOM 1570 C C . THR A 1 202 ? 10.352 21.873 33.945 1.00 27.75 502 THR A C 1
ATOM 1571 O O . THR A 1 202 ? 11.439 21.957 34.512 1.00 29.51 502 THR A O 1
ATOM 1575 N N . VAL A 1 203 ? 9.855 20.727 33.493 1.00 25.95 503 VAL A N 1
ATOM 1576 C CA . VAL A 1 203 ? 10.534 19.459 33.755 1.00 28.51 503 VAL A CA 1
ATOM 1577 C C . VAL A 1 203 ? 11.319 18.992 32.535 1.00 26.17 503 VAL A C 1
ATOM 1578 O O . VAL A 1 203 ? 10.876 19.162 31.402 1.00 31.49 503 VAL A O 1
ATOM 1582 N N . ARG A 1 204 ? 12.498 18.432 32.783 1.00 29.74 504 ARG A N 1
ATOM 1583 C CA . ARG A 1 204 ? 13.336 17.861 31.733 1.00 37.13 504 ARG A CA 1
ATOM 1584 C C . ARG A 1 204 ? 13.890 16.512 32.195 1.00 31.80 504 ARG A C 1
ATOM 1585 O O . ARG A 1 204 ? 13.982 16.260 33.396 1.00 28.61 504 ARG A O 1
ATOM 1593 N N . THR A 1 205 ? 14.250 15.646 31.247 1.00 27.24 505 THR A N 1
ATOM 1594 C CA . THR A 1 205 ? 14.854 14.358 31.586 1.00 25.19 505 THR A CA 1
ATOM 1595 C C . THR A 1 205 ? 16.361 14.494 31.730 1.00 25.61 505 THR A C 1
ATOM 1596 O O . THR A 1 205 ? 17.022 15.098 30.890 1.00 31.94 505 THR A O 1
ATOM 1600 N N . LYS A 1 206 ? 16.892 13.920 32.802 1.00 30.80 506 LYS A N 1
ATOM 1601 C CA . LYS A 1 206 ? 18.326 13.897 33.040 1.00 41.50 506 LYS A CA 1
ATOM 1602 C C . LYS A 1 206 ? 18.912 12.639 32.412 1.00 41.15 506 LYS A C 1
ATOM 1603 O O . LYS A 1 206 ? 19.973 12.680 31.793 1.00 45.14 506 LYS A O 1
ATOM 1607 N N . LYS A 1 207 ? 18.204 11.525 32.569 1.00 33.02 507 LYS A N 1
ATOM 1608 C CA . LYS A 1 207 ? 18.636 10.244 32.021 1.00 32.79 507 LYS A CA 1
ATOM 1609 C C . LYS A 1 207 ? 17.420 9.350 31.803 1.00 31.61 507 LYS A C 1
ATOM 1610 O O . LYS A 1 207 ? 16.472 9.384 32.589 1.00 27.56 507 LYS A O 1
ATOM 1615 N N . VAL A 1 208 ? 17.441 8.560 30.731 1.00 23.55 508 VAL A N 1
ATOM 1616 C CA . VAL A 1 208 ? 16.314 7.693 30.393 1.00 20.48 508 VAL A CA 1
ATOM 1617 C C . VAL A 1 208 ? 16.769 6.261 30.100 1.00 28.50 508 VAL A C 1
ATOM 1618 O O . VAL A 1 208 ? 17.602 6.029 29.226 1.00 32.57 508 VAL A O 1
ATOM 1622 N N . GLY A 1 209 ? 16.213 5.302 30.832 1.00 27.85 509 GLY A N 1
ATOM 1623 C CA . GLY A 1 209 ? 16.483 3.897 30.587 1.00 28.37 509 GLY A CA 1
ATOM 1624 C C . GLY A 1 209 ? 15.236 3.203 30.079 1.00 26.32 509 GLY A C 1
ATOM 1625 O O . GLY A 1 209 ? 14.194 3.834 29.922 1.00 24.27 509 GLY A O 1
ATOM 1626 N N . LYS A 1 210 ? 15.341 1.903 29.820 1.00 24.23 510 LYS A N 1
ATOM 1627 C CA . LYS A 1 210 ? 14.215 1.119 29.319 1.00 27.40 510 LYS A CA 1
ATOM 1628 C C . LYS A 1 210 ? 12.981 1.223 30.205 1.00 24.12 510 LYS A C 1
ATOM 1629 O O . LYS A 1 210 ? 11.858 1.221 29.707 1.00 24.32 510 LYS A O 1
ATOM 1633 N N . ASN A 1 211 ? 13.183 1.275 31.520 1.00 23.09 511 ASN A N 1
ATOM 1634 C CA . ASN A 1 211 ? 12.052 1.216 32.450 1.00 24.96 511 ASN A CA 1
ATOM 1635 C C . ASN A 1 211 ? 12.028 2.347 33.473 1.00 25.93 511 ASN A C 1
ATOM 1636 O O . ASN A 1 211 ? 11.200 2.343 34.385 1.00 25.96 511 ASN A O 1
ATOM 1641 N N . GLU A 1 212 ? 12.938 3.306 33.322 1.00 28.83 512 GLU A N 1
ATOM 1642 C CA . GLU A 1 212 ? 13.050 4.419 34.259 1.00 28.58 512 GLU A CA 1
ATOM 1643 C C . GLU A 1 212 ? 13.504 5.698 33.565 1.00 28.81 512 GLU A C 1
ATOM 1644 O O . GLU A 1 212 ? 14.189 5.659 32.543 1.00 29.59 512 GLU A O 1
ATOM 1650 N N . ALA A 1 213 ? 13.131 6.831 34.147 1.00 18.91 513 ALA A N 1
ATOM 1651 C CA . ALA A 1 213 ? 13.555 8.131 33.644 1.00 21.20 513 ALA A CA 1
ATOM 1652 C C . ALA A 1 213 ? 13.814 9.036 34.827 1.00 24.36 513 ALA A C 1
ATOM 1653 O O . ALA A 1 213 ? 12.970 9.163 35.715 1.00 24.02 513 ALA A O 1
ATOM 1655 N N . VAL A 1 214 ? 14.983 9.660 34.846 1.00 25.94 514 VAL A N 1
ATOM 1656 C CA . VAL A 1 214 ? 15.278 10.637 35.880 1.00 24.08 514 VAL A CA 1
ATOM 1657 C C . VAL A 1 214 ? 14.860 12.021 35.411 1.00 24.20 514 VAL A C 1
ATOM 1658 O O . VAL A 1 214 ? 15.339 12.508 34.389 1.00 26.71 514 VAL A O 1
ATOM 1662 N N . LEU A 1 215 ? 13.965 12.643 36.169 1.00 26.91 515 LEU A N 1
ATOM 1663 C CA . LEU A 1 215 ? 13.491 13.986 35.868 1.00 22.71 515 LEU A CA 1
ATOM 1664 C C . LEU A 1 215 ? 14.131 14.992 36.805 1.00 29.67 515 LEU A C 1
ATOM 1665 O O . LEU A 1 215 ? 14.471 14.669 37.947 1.00 28.13 515 LEU A O 1
ATOM 1670 N N . GLU A 1 216 ? 14.306 16.212 36.307 1.00 24.68 516 GLU A N 1
ATOM 1671 C CA . GLU A 1 216 ? 14.796 17.309 37.121 1.00 28.51 516 GLU A CA 1
ATOM 1672 C C . GLU A 1 216 ? 14.098 18.599 36.707 1.00 31.09 516 GLU A C 1
ATOM 1673 O O . GLU A 1 216 ? 13.539 18.694 35.612 1.00 29.12 516 GLU A O 1
ATOM 1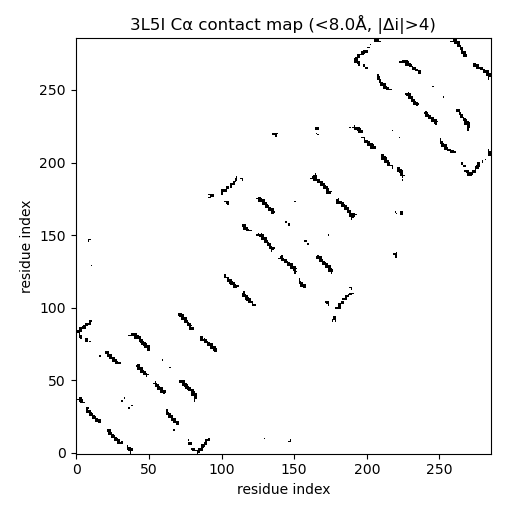679 N N . TRP A 1 217 ? 14.122 19.586 37.590 1.00 28.07 517 TRP A N 1
ATOM 1680 C CA . TRP A 1 217 ? 13.465 20.856 37.321 1.00 28.83 517 TRP A CA 1
ATOM 1681 C C . TRP A 1 217 ? 14.064 21.920 38.217 1.00 38.31 517 TRP A C 1
ATOM 1682 O O . TRP A 1 217 ? 14.667 21.611 39.245 1.00 38.80 517 TRP A O 1
ATOM 1693 N N . ASP A 1 218 ? 13.907 23.176 37.822 1.00 38.38 518 ASP A N 1
ATOM 1694 C CA . ASP A 1 218 ? 14.309 24.277 38.680 1.00 37.23 518 ASP A CA 1
ATOM 1695 C C . ASP A 1 218 ? 13.153 24.642 39.600 1.00 30.73 518 ASP A C 1
ATOM 1696 O O . ASP A 1 218 ? 11.986 24.471 39.246 1.00 30.80 518 ASP A O 1
ATOM 1701 N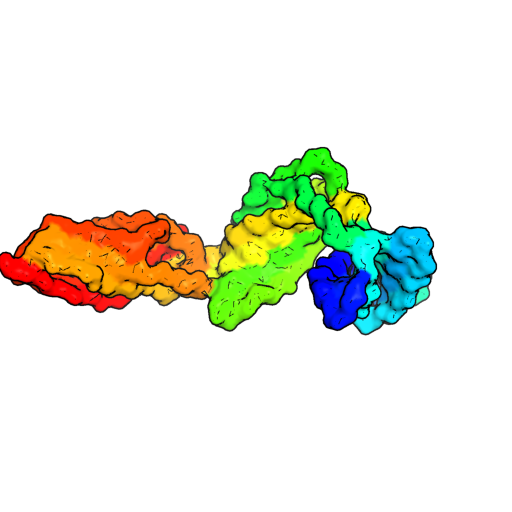 N . GLN A 1 219 ? 13.473 25.129 40.790 1.00 31.04 519 GLN A N 1
ATOM 1702 C CA . GLN A 1 219 ? 12.439 25.615 41.688 1.00 32.05 519 GLN A CA 1
ATOM 1703 C C . GLN A 1 219 ? 11.793 26.841 41.061 1.00 30.91 519 GLN A C 1
ATOM 1704 O O . GLN A 1 219 ? 12.427 27.556 40.286 1.00 33.98 519 GLN A O 1
ATOM 1710 N N . LEU A 1 220 ? 10.527 27.076 41.378 1.00 26.70 520 LEU A N 1
ATOM 1711 C CA . LEU A 1 220 ? 9.821 28.228 40.835 1.00 25.42 520 LEU A CA 1
ATOM 1712 C C . LEU A 1 220 ? 10.419 29.515 41.394 1.00 25.29 520 LEU A C 1
ATOM 1713 O O . LEU A 1 220 ? 10.770 29.572 42.570 1.00 31.89 520 LEU A O 1
ATOM 1718 N N . PRO A 1 221 ? 10.548 30.548 40.552 1.00 29.65 521 PRO A N 1
ATOM 1719 C CA . PRO A 1 221 ? 10.909 31.867 41.083 1.00 34.12 521 PRO A CA 1
ATOM 1720 C C . PRO A 1 221 ? 9.879 32.300 42.123 1.00 36.30 521 PRO A C 1
ATOM 1721 O O . PRO A 1 221 ? 8.688 32.055 41.928 1.00 29.53 521 PRO A O 1
ATOM 1725 N N . VAL A 1 222 ? 10.320 32.934 43.205 1.00 40.47 522 VAL A N 1
ATOM 1726 C CA . VAL A 1 222 ? 9.403 33.352 44.264 1.00 39.96 522 VAL A CA 1
ATOM 1727 C C . VAL A 1 222 ? 8.187 34.108 43.727 1.00 37.98 522 VAL A C 1
ATOM 1728 O O . VAL A 1 222 ? 7.063 33.886 44.178 1.00 33.42 522 VAL A O 1
ATOM 1732 N N . ASP A 1 223 ? 8.417 34.989 42.758 1.00 36.94 523 ASP A N 1
ATOM 1733 C CA . ASP A 1 223 ? 7.356 35.818 42.187 1.00 37.37 523 ASP A CA 1
ATOM 1734 C C . ASP A 1 223 ? 6.157 35.028 41.676 1.00 38.38 523 ASP A C 1
ATOM 1735 O O . ASP A 1 223 ? 5.015 35.477 41.794 1.00 35.22 523 ASP A O 1
ATOM 1740 N N . VAL A 1 224 ? 6.410 33.855 41.103 1.00 25.62 524 VAL A N 1
ATOM 1741 C CA . VAL A 1 224 ? 5.334 33.094 40.491 1.00 21.87 524 VAL A CA 1
ATOM 1742 C C . VAL A 1 224 ? 4.717 32.068 41.436 1.00 24.13 524 VAL A C 1
ATOM 1743 O O . VAL A 1 224 ? 3.746 31.416 41.081 1.00 24.97 524 VAL A O 1
ATOM 1747 N N . GLN A 1 225 ? 5.274 31.930 42.636 1.00 22.84 525 GLN A N 1
ATOM 1748 C CA . GLN A 1 225 ? 4.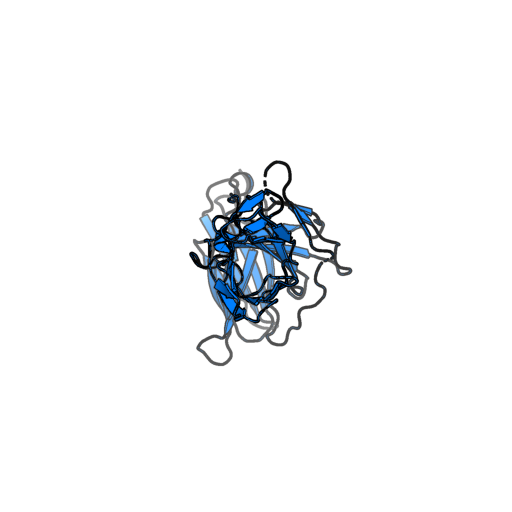749 30.960 43.600 1.00 20.97 525 GLN A CA 1
ATOM 1749 C C . GLN A 1 225 ? 3.373 31.351 44.150 1.00 24.13 525 GLN A C 1
ATOM 1750 O O . GLN A 1 225 ? 2.481 30.505 44.253 1.00 20.01 525 GLN A O 1
ATOM 1756 N N . ASN A 1 226 ? 3.210 32.633 44.490 1.00 21.64 526 ASN A N 1
ATOM 1757 C CA . ASN A 1 226 ? 1.975 33.163 45.095 1.00 21.13 526 ASN A CA 1
ATOM 1758 C C . ASN A 1 226 ? 1.597 32.522 46.436 1.00 23.71 526 ASN A C 1
ATOM 1759 O O . ASN A 1 226 ? 0.494 32.729 46.946 1.00 21.32 526 ASN A O 1
ATOM 1764 N N . GLY A 1 227 ? 2.522 31.758 47.003 1.00 21.44 527 GLY A N 1
ATOM 1765 C CA . GLY A 1 227 ? 2.316 31.110 48.285 1.00 24.38 527 GLY A CA 1
ATOM 1766 C C . GLY A 1 227 ? 3.420 30.093 48.505 1.00 24.81 527 GLY A C 1
ATOM 1767 O O . GLY A 1 227 ? 4.225 29.848 47.608 1.00 23.61 527 GLY A O 1
ATOM 1768 N N . PHE A 1 228 ? 3.471 29.503 49.693 1.00 20.50 528 PHE A N 1
ATOM 1769 C CA . PHE A 1 228 ? 4.462 28.469 49.961 1.00 17.89 528 PHE A CA 1
ATOM 1770 C C . PHE A 1 228 ? 4.126 27.227 49.146 1.00 17.10 528 PHE A C 1
ATOM 1771 O O . PHE A 1 228 ? 3.003 26.743 49.203 1.00 19.62 528 PHE A O 1
ATOM 1779 N N . ILE A 1 229 ? 5.092 26.720 48.386 1.00 17.18 529 ILE A N 1
ATOM 1780 C CA . ILE A 1 229 ? 4.873 25.501 47.616 1.00 23.90 529 ILE A CA 1
ATOM 1781 C C . ILE A 1 229 ? 4.902 24.294 48.549 1.00 21.13 529 ILE A C 1
ATOM 1782 O O . ILE A 1 229 ? 5.914 24.032 49.200 1.00 23.98 529 ILE A O 1
ATOM 1787 N N . ARG A 1 230 ? 3.787 23.572 48.625 1.00 20.57 530 ARG A N 1
ATOM 1788 C CA . ARG A 1 230 ? 3.651 22.471 49.580 1.00 20.70 530 ARG A CA 1
ATOM 1789 C C . ARG A 1 230 ? 4.090 21.144 48.987 1.00 22.97 530 ARG A C 1
ATOM 1790 O O . ARG A 1 230 ? 4.482 20.239 49.715 1.00 25.30 530 ARG A O 1
ATOM 1798 N N . ASN A 1 231 ? 4.002 21.027 47.668 1.00 19.24 531 ASN A N 1
ATOM 1799 C CA . ASN A 1 231 ? 4.343 19.784 46.988 1.00 21.02 531 ASN A CA 1
ATOM 1800 C C . ASN A 1 231 ? 4.203 19.931 45.483 1.00 22.64 531 ASN A C 1
ATOM 1801 O O . ASN A 1 231 ? 3.606 20.886 44.995 1.00 20.43 531 ASN A O 1
ATOM 1806 N N . TYR A 1 232 ? 4.764 18.985 44.745 1.00 18.81 532 TYR A N 1
ATOM 1807 C CA . TYR A 1 232 ? 4.535 18.928 43.311 1.00 16.61 532 TYR A CA 1
ATOM 1808 C C . TYR A 1 232 ? 3.754 17.666 43.001 1.00 22.86 532 TYR A C 1
ATOM 1809 O O . TYR A 1 232 ? 3.685 16.752 43.817 1.00 23.07 532 TYR A O 1
ATOM 1818 N N . THR A 1 233 ? 3.178 17.614 41.810 1.00 18.88 533 THR A N 1
ATOM 1819 C CA . THR A 1 233 ? 2.631 16.368 41.299 1.00 21.29 533 THR A CA 1
ATOM 1820 C C . THR A 1 233 ? 3.180 16.160 39.903 1.00 20.95 533 THR A C 1
ATOM 1821 O O . THR A 1 233 ? 3.185 17.088 39.084 1.00 18.23 533 THR A O 1
ATOM 1825 N N . ILE A 1 234 ? 3.655 14.953 39.627 1.00 18.48 534 ILE A N 1
ATOM 1826 C CA . ILE A 1 234 ? 4.037 14.602 38.263 1.00 19.98 534 ILE A CA 1
ATOM 1827 C C . ILE A 1 234 ? 2.924 13.777 37.632 1.00 21.86 534 ILE A C 1
ATOM 1828 O O . ILE A 1 234 ? 2.453 12.803 38.224 1.00 20.65 534 ILE A O 1
ATOM 1833 N N . PHE A 1 235 ? 2.495 14.190 36.441 1.00 17.33 535 PHE A N 1
ATOM 1834 C CA . PHE A 1 235 ? 1.509 13.449 35.675 1.00 16.71 535 PHE A CA 1
ATOM 1835 C C . PHE A 1 235 ? 2.211 12.922 34.435 1.00 20.11 535 PHE A C 1
ATOM 1836 O O . PHE A 1 235 ? 2.873 13.681 33.721 1.00 17.58 535 PHE A O 1
ATOM 1844 N N . TYR A 1 236 ? 2.054 11.636 34.158 1.00 13.60 536 TYR A N 1
ATOM 1845 C CA . TYR A 1 236 ? 2.653 11.076 32.958 1.00 13.91 536 TYR A CA 1
ATOM 1846 C C . TYR A 1 236 ? 1.790 9.965 32.357 1.00 16.86 536 TYR A C 1
ATOM 1847 O O . TYR A 1 236 ? 0.988 9.333 33.057 1.00 19.03 536 TYR A O 1
ATOM 1856 N N . ARG A 1 237 ? 1.951 9.746 31.059 1.00 16.79 537 ARG A N 1
ATOM 1857 C CA . ARG A 1 237 ? 1.168 8.742 30.350 1.00 18.88 537 ARG A CA 1
ATOM 1858 C C . ARG A 1 237 ? 1.914 8.296 29.107 1.00 22.45 537 ARG A C 1
ATOM 1859 O O . ARG A 1 237 ? 2.669 9.072 28.528 1.00 19.29 537 ARG A O 1
ATOM 1867 N N . THR A 1 238 ? 1.721 7.043 28.697 1.00 20.98 538 THR A N 1
ATOM 1868 C CA . THR A 1 238 ? 2.182 6.647 27.378 1.00 15.19 538 THR A CA 1
ATOM 1869 C C . THR A 1 238 ? 1.288 7.397 26.404 1.00 18.30 538 THR A C 1
ATOM 1870 O O . THR A 1 238 ? 0.196 7.826 26.774 1.00 23.12 538 THR A O 1
ATOM 1874 N N . ILE A 1 239 ? 1.729 7.547 25.159 1.00 20.26 539 ILE A N 1
ATOM 1875 C CA . ILE A 1 239 ? 0.938 8.288 24.174 1.00 16.94 539 ILE A CA 1
ATOM 1876 C C . ILE A 1 239 ? -0.450 7.665 23.995 1.00 24.75 539 ILE A C 1
ATOM 1877 O O . ILE A 1 239 ? -1.433 8.367 23.760 1.00 25.90 539 ILE A O 1
ATOM 1882 N N . ILE A 1 240 ? -0.534 6.346 24.141 1.00 25.85 540 ILE A N 1
ATOM 1883 C CA . ILE A 1 240 ? -1.809 5.650 23.991 1.00 24.54 540 ILE A CA 1
ATOM 1884 C C . ILE A 1 240 ? -2.540 5.393 25.311 1.00 30.98 540 ILE A C 1
ATOM 1885 O O . ILE A 1 240 ? -3.669 4.905 25.303 1.00 33.36 540 ILE A O 1
ATOM 1890 N N . GLY A 1 241 ? -1.911 5.722 26.436 1.00 27.53 541 GLY A N 1
ATOM 1891 C CA . GLY A 1 241 ? -2.412 5.273 27.727 1.00 27.93 541 GLY A CA 1
ATOM 1892 C C . GLY A 1 241 ? -3.053 6.289 28.662 1.00 27.94 541 GLY A C 1
ATOM 1893 O O . GLY A 1 241 ? -3.135 7.487 28.372 1.00 24.96 541 GLY A O 1
ATOM 1894 N N . ASN A 1 242 ? -3.504 5.784 29.807 1.00 23.72 542 ASN A N 1
ATOM 1895 C CA . ASN A 1 242 ? -4.091 6.603 30.857 1.00 28.18 542 ASN A CA 1
ATOM 1896 C C . ASN A 1 242 ? -3.022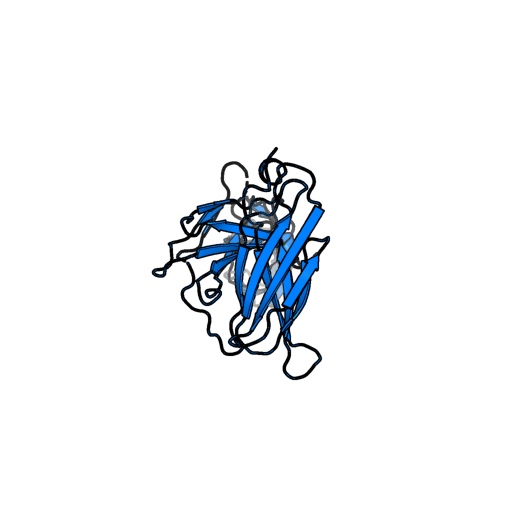 7.339 31.642 1.00 28.10 542 ASN A C 1
ATOM 1897 O O . ASN A 1 242 ? -1.862 6.937 31.659 1.00 24.43 542 ASN A O 1
ATOM 1902 N N . GLU A 1 243 ? -3.436 8.399 32.323 1.00 21.62 543 GLU A N 1
ATOM 1903 C CA . GLU A 1 243 ? -2.524 9.227 33.093 1.00 26.09 543 GLU A CA 1
ATOM 1904 C C . GLU A 1 243 ? -2.244 8.633 34.471 1.00 25.03 543 GLU A C 1
ATOM 1905 O O . GLU A 1 243 ? -3.155 8.163 35.152 1.00 32.99 543 GLU A O 1
ATOM 1911 N N . THR A 1 244 ? -0.974 8.635 34.861 1.00 18.46 544 THR A N 1
ATOM 1912 C CA . THR A 1 244 ? -0.569 8.296 36.221 1.00 20.19 544 THR A CA 1
ATOM 1913 C C . THR A 1 244 ? -0.112 9.576 36.919 1.00 24.18 544 THR A C 1
ATOM 1914 O O . THR A 1 244 ? 0.500 10.444 36.294 1.00 21.42 544 THR A O 1
ATOM 1918 N N . ALA A 1 245 ? -0.417 9.701 38.206 1.00 23.80 545 ALA A N 1
ATOM 1919 C CA . ALA A 1 245 ? -0.008 10.875 38.978 1.00 23.19 545 ALA A CA 1
ATOM 1920 C C . ALA A 1 245 ? 0.777 10.472 40.225 1.00 25.18 545 ALA A C 1
ATOM 1921 O O . ALA A 1 245 ? 0.361 9.579 40.954 1.00 27.47 545 ALA A O 1
ATOM 1923 N N . VAL A 1 246 ? 1.907 11.130 40.471 1.00 22.06 546 VAL A N 1
ATOM 1924 C CA . VAL A 1 246 ? 2.711 10.851 41.661 1.00 19.28 546 VAL A CA 1
ATOM 1925 C C . VAL A 1 246 ? 3.100 12.150 42.382 1.00 23.89 546 VAL A C 1
ATOM 1926 O O . VAL A 1 246 ? 3.497 13.135 41.754 1.00 21.95 546 VAL A O 1
ATOM 1930 N N . ASN A 1 247 ? 2.962 12.152 43.700 1.00 21.36 547 ASN A N 1
ATOM 1931 C CA A ASN A 1 247 ? 3.276 13.316 44.523 0.45 25.39 547 ASN A CA 1
ATOM 1932 C CA B ASN A 1 247 ? 3.285 13.350 44.462 0.55 23.87 547 ASN A CA 1
ATOM 1933 C C . ASN A 1 247 ? 4.773 13.419 44.778 1.00 24.28 547 ASN A C 1
ATOM 1934 O O . ASN A 1 247 ? 5.434 12.403 44.959 1.00 26.55 547 ASN A O 1
ATOM 1943 N N . VAL A 1 248 ? 5.301 14.638 44.810 1.00 22.12 548 VAL A N 1
ATOM 1944 C CA . VAL A 1 248 ? 6.723 14.841 45.042 1.00 21.15 548 VAL A CA 1
ATOM 1945 C C . VAL A 1 248 ? 6.917 15.908 46.110 1.00 25.46 548 VAL A C 1
ATOM 1946 O O . VAL A 1 248 ? 6.252 16.941 46.087 1.00 25.33 548 VAL A O 1
ATOM 1950 N N . ASP A 1 249 ? 7.833 15.645 47.038 1.00 22.18 549 ASP A N 1
ATOM 1951 C CA . ASP A 1 249 ? 8.136 16.567 48.134 1.00 31.91 549 ASP A CA 1
ATOM 1952 C C . ASP A 1 249 ? 8.616 17.918 47.606 1.00 24.01 549 ASP A C 1
ATOM 1953 O O . ASP A 1 249 ? 9.458 17.973 46.710 1.00 23.44 549 ASP A O 1
ATOM 1958 N N . SER A 1 250 ? 8.100 19.008 48.172 1.00 24.76 550 SER A N 1
ATOM 1959 C CA . SER A 1 250 ? 8.406 20.341 47.665 1.00 26.83 550 SER A CA 1
ATOM 1960 C C . SER A 1 250 ? 9.888 20.702 47.775 1.00 27.91 550 SER A C 1
ATOM 1961 O O . SER A 1 250 ? 10.351 21.644 47.133 1.00 28.58 550 SER A O 1
ATOM 1964 N N . SER A 1 251 ? 10.637 19.958 48.581 1.00 28.81 551 SER A N 1
ATOM 1965 C CA . SER A 1 251 ? 12.051 20.263 48.758 1.00 32.64 551 SER A CA 1
ATOM 1966 C C . SER A 1 251 ? 12.938 19.610 47.697 1.00 36.54 551 SER A C 1
ATOM 1967 O O . SER A 1 251 ? 14.137 19.889 47.633 1.00 38.28 551 SER A O 1
ATOM 1970 N N . HIS A 1 252 ? 12.357 18.755 46.860 1.00 30.02 552 HIS A N 1
ATOM 1971 C CA . HIS A 1 252 ? 13.151 18.039 45.861 1.00 31.06 552 HIS A CA 1
ATOM 1972 C C . HIS A 1 252 ? 13.224 18.768 44.526 1.00 27.63 552 HIS A C 1
ATOM 1973 O O . HIS A 1 252 ? 12.360 19.584 44.202 1.00 23.81 552 HIS A O 1
ATOM 1980 N N . THR A 1 253 ? 14.263 18.462 43.753 1.00 25.33 553 THR A N 1
ATOM 1981 C CA . THR A 1 253 ? 14.401 18.994 42.404 1.00 27.02 553 THR A CA 1
ATOM 1982 C C . THR A 1 253 ? 14.710 17.878 41.407 1.00 32.23 553 THR A C 1
ATOM 1983 O O . THR A 1 253 ? 14.984 18.142 40.237 1.00 33.39 553 THR A O 1
ATOM 1987 N N . GLU A 1 254 ? 14.672 16.636 41.887 1.00 30.40 554 GLU A N 1
ATOM 1988 C CA . GLU A 1 254 ? 14.834 15.463 41.032 1.00 30.53 554 GLU A CA 1
ATOM 1989 C C . GLU A 1 254 ? 13.860 14.364 41.435 1.00 29.84 554 GLU A C 1
ATOM 1990 O O . GLU A 1 254 ? 13.434 14.289 42.588 1.00 24.52 554 GLU A O 1
ATOM 1996 N N . TYR A 1 255 ? 13.524 13.500 40.484 1.00 24.80 555 TYR A N 1
ATOM 1997 C CA . TYR A 1 255 ? 12.647 12.376 40.765 1.00 23.34 555 TYR A CA 1
ATOM 1998 C C . TYR A 1 255 ? 12.795 11.330 39.671 1.00 28.17 555 TYR A C 1
ATOM 1999 O O . TYR A 1 255 ? 12.883 11.665 38.496 1.00 26.33 555 TYR A O 1
ATOM 2008 N N . THR A 1 256 ? 12.831 10.064 40.064 1.00 27.49 556 THR A N 1
ATOM 2009 C CA . THR A 1 256 ? 12.965 8.973 39.105 1.00 26.50 556 THR A CA 1
ATOM 2010 C C . THR A 1 256 ? 11.626 8.286 38.871 1.00 30.63 556 THR A C 1
ATOM 2011 O O . THR A 1 256 ? 11.057 7.703 39.789 1.00 26.46 556 THR A O 1
ATOM 2015 N N . LEU A 1 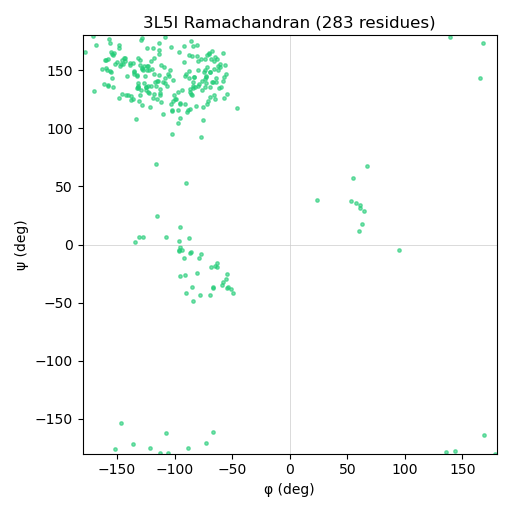257 ? 11.107 8.381 37.648 1.00 20.77 557 LEU A N 1
ATOM 2016 C CA . LEU A 1 257 ? 9.945 7.583 37.265 1.00 26.66 557 LEU A CA 1
ATOM 2017 C C . LEU A 1 257 ? 10.372 6.136 37.067 1.00 29.58 557 LEU A C 1
ATOM 2018 O O . LEU A 1 257 ? 11.401 5.874 36.446 1.00 29.79 557 LEU A O 1
ATOM 2023 N N . SER A 1 258 ? 9.588 5.193 37.585 1.00 21.21 558 SER A N 1
ATOM 2024 C CA . SER A 1 258 ? 9.910 3.780 37.415 1.00 25.31 558 SER A CA 1
ATOM 2025 C C . SER A 1 258 ? 8.720 2.987 36.886 1.00 23.50 558 SER A C 1
ATOM 2026 O O . SER A 1 258 ? 7.620 3.522 36.714 1.00 25.82 558 SER A O 1
ATOM 2029 N N . SER A 1 259 ? 8.956 1.709 36.624 1.00 23.91 559 SER A N 1
ATOM 2030 C CA . SER A 1 259 ? 7.940 0.825 36.063 1.00 25.32 559 SER A CA 1
ATOM 2031 C C . SER A 1 259 ? 7.470 1.305 34.696 1.00 29.93 559 SER A C 1
ATOM 2032 O O . SER A 1 259 ? 6.320 1.096 34.317 1.00 26.19 559 SER A O 1
ATOM 2035 N N . LEU A 1 260 ? 8.368 1.949 33.955 1.00 32.58 560 LEU A N 1
ATOM 2036 C CA . LEU A 1 260 ? 8.044 2.406 32.611 1.00 25.51 560 LEU A CA 1
ATOM 2037 C C . LEU A 1 260 ? 8.132 1.253 31.621 1.00 25.28 560 LEU A C 1
ATOM 2038 O O . LEU A 1 260 ? 8.906 0.309 31.805 1.00 24.50 560 LEU A O 1
ATOM 2043 N N . THR A 1 261 ? 7.332 1.330 30.567 1.00 20.57 561 THR A N 1
ATOM 2044 C CA . THR A 1 261 ? 7.410 0.361 29.482 1.00 24.47 561 THR A CA 1
ATOM 2045 C C . THR A 1 261 ? 8.503 0.779 28.507 1.00 29.25 561 THR A C 1
ATOM 2046 O O . THR A 1 261 ? 8.651 1.965 28.206 1.00 28.08 561 THR A O 1
ATOM 2050 N N . SER A 1 262 ? 9.265 -0.194 28.017 1.00 22.67 562 SER A N 1
ATOM 2051 C CA . SER A 1 262 ? 10.364 0.076 27.096 1.00 23.13 562 SER A CA 1
ATOM 2052 C C . SER A 1 262 ? 9.837 0.435 25.710 1.00 21.51 562 SER A C 1
ATOM 2053 O O . SER A 1 262 ? 8.694 0.114 25.376 1.00 22.10 562 SER A O 1
ATOM 2056 N N . ASP A 1 263 ? 10.673 1.103 24.915 1.00 20.56 563 ASP A N 1
ATOM 2057 C CA . ASP A 1 263 ? 10.348 1.409 23.515 1.00 21.43 563 ASP A CA 1
ATOM 2058 C C . ASP A 1 263 ? 9.046 2.206 23.399 1.00 22.12 563 ASP A C 1
ATOM 2059 O O . ASP A 1 263 ? 8.287 2.033 22.438 1.00 20.92 563 ASP A O 1
ATOM 2064 N N . THR A 1 264 ? 8.801 3.087 24.367 1.00 21.41 564 THR A N 1
ATOM 2065 C CA . THR A 1 264 ? 7.510 3.763 24.483 1.00 20.19 564 THR A CA 1
ATOM 2066 C C . THR A 1 264 ? 7.617 5.284 24.553 1.00 19.58 564 THR A C 1
ATOM 2067 O O . THR A 1 264 ? 8.486 5.825 25.227 1.00 18.37 564 THR A O 1
ATOM 2071 N N . LEU A 1 265 ? 6.704 5.953 23.860 1.00 16.10 565 LEU A N 1
ATOM 2072 C CA . LEU A 1 265 ? 6.597 7.410 23.872 1.00 15.23 565 LEU A CA 1
ATOM 2073 C C . LEU A 1 265 ? 5.822 7.865 25.113 1.00 16.76 565 LEU A C 1
ATOM 2074 O O . LEU A 1 265 ? 4.655 7.514 25.275 1.00 16.21 565 LEU A O 1
ATOM 2079 N N . TYR A 1 266 ? 6.472 8.653 25.967 1.00 15.67 566 TYR A N 1
ATOM 2080 C CA . TYR A 1 266 ? 5.838 9.236 27.147 1.00 15.38 566 TYR A CA 1
ATOM 2081 C C . TYR A 1 266 ? 5.578 10.731 27.026 1.00 14.95 566 TYR A C 1
ATOM 2082 O O . TYR A 1 266 ? 6.405 11.467 26.501 1.00 20.98 566 TYR A O 1
ATOM 2099 N N . VAL A 1 268 ? 4.746 13.949 29.684 1.00 17.62 568 VAL A N 1
ATOM 2100 C CA . VAL A 1 268 ? 4.890 14.230 31.108 1.00 14.46 568 VAL A CA 1
ATOM 2101 C C . VAL A 1 268 ? 4.729 15.716 31.402 1.00 23.44 568 VAL A C 1
ATOM 2102 O O . VAL A 1 268 ? 5.161 16.555 30.616 1.00 19.77 568 VAL A O 1
ATOM 2106 N N . ARG A 1 269 ? 4.102 16.042 32.530 1.00 21.46 569 ARG A N 1
ATOM 2107 C CA . ARG A 1 269 ? 4.078 17.429 32.993 1.00 18.95 569 ARG A CA 1
ATOM 2108 C C . ARG A 1 269 ? 4.088 17.460 34.511 1.00 19.39 569 ARG A C 1
ATOM 2109 O O . ARG A 1 269 ? 3.830 16.444 35.169 1.00 19.96 569 ARG A O 1
ATOM 2125 N N . ALA A 1 271 ? 2.916 19.807 38.136 1.00 19.49 571 ALA A N 1
ATOM 2126 C CA . ALA A 1 271 ? 2.217 20.945 38.719 1.00 19.55 571 ALA A CA 1
ATOM 2127 C C . ALA A 1 271 ? 2.810 21.232 40.084 1.00 18.48 571 ALA A C 1
ATOM 2128 O O . ALA A 1 271 ? 3.301 20.318 40.752 1.00 17.73 571 ALA A O 1
ATOM 2130 N N . ALA A 1 272 ? 2.772 22.499 40.489 1.00 18.92 572 ALA A N 1
ATOM 2131 C CA . ALA A 1 272 ? 3.163 22.907 41.833 1.00 20.40 572 ALA A CA 1
ATOM 2132 C C . ALA A 1 272 ? 1.929 23.419 42.547 1.00 20.31 572 ALA A C 1
ATOM 2133 O O . ALA A 1 272 ? 1.061 24.021 41.918 1.00 18.36 572 ALA A O 1
ATOM 2135 N N . TYR A 1 273 ? 1.863 23.178 43.857 1.00 17.39 573 TYR A N 1
ATOM 2136 C CA . TYR A 1 273 ? 0.689 23.494 44.662 1.00 18.03 573 TYR A CA 1
ATOM 2137 C C . TYR A 1 273 ? 1.029 24.386 45.846 1.00 20.58 573 TYR A C 1
ATOM 2138 O O . TYR A 1 273 ? 2.015 24.153 46.532 1.00 19.87 573 TYR A O 1
ATOM 2147 N N . THR A 1 274 ? 0.203 25.402 46.074 1.00 16.20 574 THR A N 1
ATOM 2148 C CA . THR A 1 274 ? 0.176 26.088 47.360 1.00 14.97 574 THR A CA 1
ATOM 2149 C C . THR A 1 274 ? -1.093 25.624 48.062 1.00 20.45 574 THR A C 1
ATOM 2150 O O . THR A 1 274 ? -1.851 24.830 47.500 1.00 18.58 574 THR A O 1
ATOM 2154 N N . ASP A 1 275 ? -1.332 26.132 49.272 1.00 17.50 575 ASP A N 1
ATOM 2155 C CA . ASP A 1 275 ? -2.543 25.821 50.034 1.00 22.13 575 ASP A CA 1
ATOM 2156 C C . ASP A 1 275 ? -3.810 26.106 49.237 1.00 22.15 575 ASP A C 1
ATOM 2157 O O . ASP A 1 275 ? -4.855 25.520 49.498 1.00 27.00 575 ASP A O 1
ATOM 2162 N N . GLU A 1 276 ? -3.714 27.020 48.279 1.00 18.05 576 GLU A N 1
ATOM 2163 C CA . GLU A 1 276 ? -4.879 27.496 47.540 1.00 23.81 576 GLU A CA 1
ATOM 2164 C C . GLU A 1 276 ? -5.123 26.800 46.200 1.00 29.57 576 GLU A C 1
ATOM 2165 O O . GLU A 1 276 ? -6.119 27.080 45.537 1.00 26.48 576 GLU A O 1
ATOM 2171 N N . GLY A 1 277 ? -4.222 25.909 45.794 1.00 30.00 577 GLY A N 1
ATOM 2172 C CA . GLY A 1 277 ? -4.388 25.217 44.524 1.00 30.27 577 GLY A CA 1
ATOM 2173 C C . GLY A 1 277 ? -3.109 25.056 43.725 1.00 26.36 577 GLY A C 1
ATOM 2174 O O . GLY A 1 277 ? -2.047 25.521 44.138 1.00 19.40 577 GLY A O 1
ATOM 2175 N N . GLY A 1 278 ? -3.209 24.405 42.567 1.00 22.94 578 GLY A N 1
ATOM 2176 C CA . GLY A 1 278 ? -2.033 24.106 41.778 1.00 25.02 578 GLY A CA 1
ATOM 2177 C C . GLY A 1 278 ? -2.002 24.729 40.396 1.00 21.83 578 GLY A C 1
ATOM 2178 O O . GLY A 1 278 ? -2.998 25.271 39.910 1.00 25.31 578 GLY A O 1
ATOM 2179 N N . LYS A 1 279 ? -0.840 24.644 39.761 1.00 17.20 579 LYS A N 1
ATOM 2180 C CA . LYS A 1 279 ? -0.665 25.125 38.398 1.00 19.28 579 LYS A CA 1
ATOM 2181 C C . LYS A 1 279 ? 0.231 24.168 37.620 1.00 23.15 579 LYS A C 1
ATOM 2182 O O . LYS A 1 279 ? 1.323 23.820 38.080 1.00 22.54 579 LYS A O 1
ATOM 2188 N N . ASP A 1 280 ? -0.240 23.743 36.450 1.00 23.85 580 ASP A N 1
ATOM 2189 C CA . ASP A 1 280 ? 0.536 22.889 35.550 1.00 24.63 580 ASP A CA 1
ATOM 2190 C C . ASP A 1 280 ? 1.660 23.648 34.870 1.00 24.47 580 ASP A C 1
ATOM 2191 O O . ASP A 1 280 ? 1.475 24.785 34.424 1.00 28.83 580 ASP A O 1
ATOM 2196 N N . GLY A 1 281 ? 2.817 23.008 34.754 1.00 22.72 581 GLY A N 1
ATOM 2197 C CA . GLY A 1 281 ? 3.877 23.506 33.893 1.00 21.69 581 GLY A CA 1
ATOM 2198 C C . GLY A 1 281 ? 3.694 22.945 32.492 1.00 22.80 581 GLY A C 1
ATOM 2199 O O . GLY A 1 281 ? 2.710 22.259 32.225 1.00 23.93 581 GLY A O 1
ATOM 2200 N N . PRO A 1 282 ? 4.649 23.218 31.591 1.00 27.49 582 PRO A N 1
ATOM 2201 C CA . PRO A 1 282 ? 4.561 22.760 30.199 1.00 25.19 582 PRO A CA 1
ATOM 2202 C C . PRO A 1 282 ? 4.721 21.242 30.060 1.00 19.74 582 PRO A C 1
ATOM 2203 O O . PRO A 1 282 ? 5.441 20.617 30.842 1.00 21.78 582 PRO A O 1
ATOM 2207 N N . GLU A 1 283 ? 4.064 20.659 29.062 1.00 21.28 583 GLU A N 1
ATOM 2208 C CA . GLU A 1 283 ? 4.246 19.240 28.770 1.00 23.73 583 GLU A CA 1
ATOM 2209 C C . GLU A 1 283 ? 5.607 18.984 28.127 1.00 27.50 583 GLU A C 1
ATOM 2210 O O . GLU A 1 283 ? 6.104 19.795 27.341 1.00 23.65 583 GLU A O 1
ATOM 2216 N N . PHE A 1 284 ? 6.187 17.837 28.460 1.00 17.82 584 PHE A N 1
ATOM 2217 C CA . PHE A 1 284 ? 7.505 17.431 27.999 1.00 16.73 584 PHE A CA 1
ATOM 2218 C C . PHE A 1 284 ? 7.332 16.015 27.455 1.00 22.23 584 PHE A C 1
ATOM 2219 O O . PHE A 1 284 ? 6.369 15.333 27.808 1.00 20.68 584 PHE A O 1
ATOM 2227 N N . THR A 1 285 ? 8.242 15.569 26.596 1.00 16.88 585 THR A N 1
ATOM 2228 C CA . THR A 1 285 ? 8.146 14.205 26.079 1.00 18.94 585 THR A CA 1
ATOM 2229 C C . THR A 1 285 ? 9.490 13.503 26.082 1.00 18.94 585 THR A C 1
ATOM 2230 O O . THR A 1 285 ? 10.531 14.130 25.925 1.00 19.68 585 THR A O 1
ATOM 2234 N N . PHE A 1 286 ? 9.459 12.191 26.276 1.00 14.45 586 PHE A N 1
ATOM 2235 C CA . PHE A 1 286 ? 10.637 11.369 26.072 1.00 14.23 586 PHE A CA 1
ATOM 2236 C C . PHE A 1 286 ? 10.204 9.979 25.631 1.00 18.47 586 PHE A C 1
ATOM 2237 O O . PHE A 1 286 ? 9.067 9.569 25.872 1.00 17.26 586 PHE A O 1
ATOM 2245 N N . THR A 1 287 ? 11.110 9.278 24.961 1.00 17.77 587 THR A N 1
ATOM 2246 C CA . THR A 1 287 ? 10.874 7.918 24.504 1.00 16.89 587 THR A CA 1
ATOM 2247 C C . THR A 1 287 ? 11.879 6.979 25.163 1.00 21.02 587 THR A C 1
ATOM 2248 O O . THR A 1 287 ? 13.090 7.213 25.104 1.00 19.01 587 THR A O 1
ATOM 2252 N N . THR A 1 288 ? 11.378 5.926 25.805 1.00 19.34 588 THR A N 1
ATOM 2253 C CA . THR A 1 288 ? 12.262 4.941 26.419 1.00 18.57 588 THR A CA 1
ATOM 2254 C C . THR A 1 288 ? 12.933 4.090 25.352 1.00 19.71 588 THR A C 1
ATOM 2255 O O . THR A 1 288 ? 12.335 3.787 24.315 1.00 17.72 588 THR A O 1
ATOM 2259 N N . PRO A 1 289 ? 14.191 3.717 25.591 1.00 22.26 589 PRO A N 1
ATOM 2260 C CA . PRO A 1 289 ? 14.909 2.866 24.639 1.00 25.35 589 PRO A CA 1
ATOM 2261 C C . PRO A 1 289 ? 14.297 1.474 24.587 1.00 23.82 589 PRO A C 1
ATOM 2262 O O . PRO A 1 289 ? 13.503 1.105 25.462 1.00 25.52 589 PRO A O 1
ATOM 2266 N N . LYS A 1 290 ? 14.671 0.709 23.569 1.00 24.79 590 LYS A N 1
ATOM 2267 C CA . LYS A 1 290 ? 14.148 -0.634 23.385 1.00 30.49 590 LYS A CA 1
ATOM 2268 C C . LYS A 1 290 ? 15.063 -1.656 24.057 1.00 27.83 590 LYS A C 1
ATOM 2269 O O . LYS A 1 290 ? 14.599 -2.493 24.832 1.00 33.29 590 LYS A O 1
#

Sequence (286 aa):
EDRPSKAPSFWYKIDPSHTQGYRTVQLVWKTLPPFEANGKILDYEVTLTRWKSHLQNYTVNATKLTVNLTNDRYLATLTVRNLVGKSDAAVLTIPACDFQATHPVDLKAFPKDNLWVEWTTPRESVKKYILEWCVLSDKAPCITDWQQEDGTVHRTYLRGNLAESKCYLITVTPVYADGPGSPESIKAYLKQAPPSKGPTVRTKKVGKNEAVLEWDQLPVDVQNGFIRNYTIFYRTIIGNETAVNNVDSSHTEYTLSSLTSDTLYVRAAYTDEGGKDGPEFTFTTPK

Radius of gyration: 27.0 Å; Cα contacts (8 Å, |Δi|>4): 730; chains: 1; bounding box: 48×77×56 Å

CATH classification: 2.60.40.10 (+2 more: 2.60.40.10, 2.60.40.10)

Organism: Homo sapiens (NCBI:txid9606)

Nearest PDB structures (foldseek):
  3l5i-assembly1_A  TM=1.004E+00  e=9.673E-51  Homo sapiens
  3l5j-assembly2_B  TM=9.665E-01  e=6.831E-45  Homo sapiens
  3l5j-assembly1_A  TM=9.477E-01  e=9.359E-44  Homo sapiens
  8qy5-assembly1_A  TM=9.728E-01  e=8.793E-38  Mus musculus
  8qy6-assembly1_A  TM=9.719E-01  e=2.505E-37  Mus musculus

Secondary structure (DSSP, 8-state):
----SSPPPEEEEEEE-SSTT-EEEEEEE-PPPHHHH-S-EEEEEEEEEETTS--EEEEESSSEEEEEE-SS-EEEEEEEEESS-BPPPEEEEE--TT---------EEE-----EEE-PPPSS---EEEEEEEEE-SSS----EEEEEETT-SEEE--S---TT-EEEEEEEEEETTEE---EEEEEESS----SS---EEEEEE-SS-EEEEEPPPPHHHHSS---EEEEEE--TTS--EEEEEETT-SEEEE-SPPTT-B----EEETTEEE-------B---

Solvent-accessible surface area: 15531 Å² total

Foldseek 3Di:
DDAFAAAWAKDWDWACDPDPQKIKIKIFTDDDDPVRRVDDWPWKKKWKDFVVGDIDMDTGDDGIDIDIDGQGKIKMWMWITDPHGIHDIDIAIDHGNPDDAAFEWCWDWDADPQIKIFTHQTPDQFQKKKKKKAWDAPVDDGDIDIDIGGSPDGMDGDPDDDDALTKMKMKMWTADRNGIHDIDIDIDGNYAAAFQAFWDKDWPDAAQFKTKIFTDQDGSSRRSADFQWWKKWKAFPPGDIDIDIGGNVDGMDMGGRHHGQTKMTWWTGHPHGIHIHDDDIDHHHD

B-factor: mean 29.23, std 11.96, range [11.15, 77.38]

InterPro domains:
  IPR003529 Long hematopoietin receptor, Gp130 family 2, conserved site [PS01353] (404-457)
  IPR003961 Fibronectin type III [PF00041] (224-315)
  IPR003961 Fibronectin type III [PF00041] (524-601)
  IPR003961 Fibronectin type III [PS50853] (224-324)
  IPR003961 Fibronectin type III [PS50853] (518-613)
  IPR003961 Fibronectin type III [SM00060] (126-207)
  IPR003961 Fibronectin type III [SM00060] (222-308)
  IPR003961 Fibronectin type III [SM00060] (327-409)
  IPR003961 Fibronectin type III [SM00060] (424-505)
  IPR003961 Fibronectin type III [SM00060] (519-602)
  IPR003961 Fibronectin type III [cd00063] (222-321)
  IPR003961 Fibronectin type III [cd00063] (519-610)
  IPR010457 Immunoglobulin C2-set-like, ligand-binding [PF06328] (27-120)
  IPR013783 Immunoglobulin-like fold [G3DSA:2.60.40.10] (23-122)
  IPR013783 Immunoglobulin-like fold [G3DSA:2.60.40.10] (123-222)
  IPR013783 Immunoglobulin-like fold [G3DSA:2.60.40.10] (223-332)
  IPR013783 Immunoglobulin-like fold [G3DSA:2.60.40.10] (333-417)
  IPR013783 Immunoglobulin-like fold [G3DSA:2.60.40.10] (427-514)
  IPR013783 Immunoglobulin-like fold [G3DSA:2.60.40.10] (525-612)
  IPR036116 Fibronectin type III superfamily [SSF49265] (24-123)